Protein AF-A0A7V4CYC2-F1 (afdb_monomer_lite)

Structure (mmCIF, N/CA/C/O backbone):
data_AF-A0A7V4CYC2-F1
#
_entry.id   AF-A0A7V4CYC2-F1
#
loop_
_atom_site.group_PDB
_atom_site.id
_atom_site.type_symbol
_atom_site.label_atom_id
_atom_site.label_alt_id
_atom_site.label_comp_id
_atom_site.label_asym_id
_atom_site.label_entity_id
_atom_site.label_seq_id
_atom_site.pdbx_PDB_ins_code
_atom_site.Cartn_x
_atom_site.Cartn_y
_atom_site.Cartn_z
_atom_site.occupancy
_atom_site.B_iso_or_equiv
_atom_site.auth_seq_id
_atom_site.auth_comp_id
_atom_site.auth_asym_id
_atom_site.auth_atom_id
_atom_site.pdbx_PDB_model_num
ATOM 1 N N . MET A 1 1 ? -13.859 -15.314 5.813 1.00 36.06 1 MET A N 1
ATOM 2 C CA . MET A 1 1 ? -14.547 -14.536 4.755 1.00 36.06 1 MET A CA 1
ATOM 3 C C . MET A 1 1 ? -14.557 -13.089 5.227 1.00 36.06 1 MET A C 1
ATOM 5 O O . MET A 1 1 ? -15.103 -12.856 6.285 1.00 36.06 1 MET A O 1
ATOM 9 N N . PHE A 1 2 ? -13.881 -12.158 4.543 1.00 44.69 2 PHE A N 1
ATOM 10 C CA . PHE A 1 2 ? -13.672 -10.787 5.046 1.00 44.69 2 PHE A CA 1
ATOM 11 C C . PHE A 1 2 ? -15.005 -10.028 5.208 1.00 44.69 2 PHE A C 1
ATOM 13 O O . PHE A 1 2 ? -15.703 -9.800 4.215 1.00 44.69 2 PHE A O 1
ATOM 20 N N . ARG A 1 3 ? -15.345 -9.680 6.453 1.00 54.28 3 ARG A N 1
ATOM 21 C CA . ARG A 1 3 ? -16.478 -8.838 6.869 1.00 54.28 3 ARG A CA 1
ATOM 22 C C . ARG A 1 3 ? -15.960 -7.458 7.315 1.00 54.28 3 ARG A C 1
ATOM 24 O O . ARG A 1 3 ? -14.773 -7.352 7.624 1.00 54.28 3 ARG A O 1
ATOM 31 N N . PRO A 1 4 ? -16.768 -6.383 7.250 1.00 55.19 4 PRO A N 1
ATOM 32 C CA . PRO A 1 4 ? -16.294 -5.006 7.412 1.00 55.19 4 PRO A CA 1
ATOM 33 C C . PRO A 1 4 ? -15.774 -4.706 8.832 1.00 55.19 4 PRO A C 1
ATOM 35 O O . PRO A 1 4 ? -16.464 -4.125 9.661 1.00 55.19 4 PRO A O 1
ATOM 38 N N . SER A 1 5 ? -14.497 -5.002 9.075 1.00 69.31 5 SER A N 1
ATOM 39 C CA . SER A 1 5 ? -13.759 -4.619 10.286 1.00 69.31 5 SER A CA 1
ATOM 40 C C . SER A 1 5 ? -13.540 -3.109 10.410 1.00 69.31 5 SER A C 1
ATOM 42 O O . SER A 1 5 ? -13.405 -2.590 11.513 1.00 69.31 5 SER A O 1
ATOM 44 N N . LEU A 1 6 ? -13.550 -2.380 9.288 1.00 76.06 6 LEU A N 1
ATOM 45 C CA . LEU A 1 6 ? -13.338 -0.930 9.268 1.00 76.06 6 LEU A CA 1
ATOM 46 C C . LEU A 1 6 ? -14.409 -0.166 10.054 1.00 76.06 6 LEU A C 1
ATOM 48 O O . LEU A 1 6 ? -14.077 0.804 10.723 1.00 76.06 6 LEU A O 1
ATOM 52 N N . ALA A 1 7 ? -15.672 -0.599 9.999 1.00 78.69 7 ALA A N 1
ATOM 53 C CA . ALA A 1 7 ? -16.736 0.030 10.781 1.00 78.69 7 ALA A CA 1
ATOM 54 C C . ALA A 1 7 ? -16.473 -0.109 12.288 1.00 78.69 7 ALA A C 1
ATOM 56 O O . ALA A 1 7 ? -16.676 0.849 13.024 1.00 78.69 7 ALA A O 1
ATOM 57 N N . GLY A 1 8 ? -15.953 -1.263 12.723 1.00 80.75 8 GLY A N 1
ATOM 58 C CA . GLY A 1 8 ? -15.543 -1.482 14.109 1.00 80.75 8 GLY A CA 1
ATOM 59 C C . GLY A 1 8 ? -14.365 -0.608 14.526 1.00 80.75 8 GLY A C 1
ATOM 60 O O . GLY A 1 8 ? -14.435 0.014 15.580 1.00 80.75 8 GLY A O 1
ATOM 61 N N . ILE A 1 9 ? -13.338 -0.482 13.677 1.00 81.00 9 ILE A N 1
ATOM 62 C CA . ILE A 1 9 ? -12.206 0.429 13.927 1.00 81.00 9 ILE A CA 1
ATOM 63 C C . ILE A 1 9 ? -12.709 1.865 14.065 1.00 81.00 9 ILE A C 1
ATOM 65 O O . ILE A 1 9 ? -12.423 2.528 15.052 1.00 81.00 9 ILE A O 1
ATOM 69 N N . LEU A 1 10 ? -13.499 2.348 13.104 1.00 76.81 10 LEU A N 1
ATOM 70 C CA . LEU A 1 10 ? -14.009 3.718 13.132 1.00 76.81 10 LEU A CA 1
ATOM 71 C C . LEU A 1 10 ? -14.917 3.969 14.339 1.00 76.81 10 LEU A C 1
ATOM 73 O O . LEU A 1 10 ? -14.816 5.025 14.952 1.00 76.81 10 LEU A O 1
ATOM 77 N N . ALA A 1 11 ? -15.773 3.012 14.701 1.00 80.00 11 ALA A N 1
ATOM 78 C CA . ALA A 1 11 ? -16.618 3.119 15.886 1.00 80.00 11 ALA A CA 1
ATOM 79 C C . ALA A 1 11 ? -15.782 3.191 17.176 1.00 80.00 11 ALA A C 1
ATOM 81 O O . ALA A 1 11 ? -16.076 4.006 18.046 1.00 80.00 11 ALA A O 1
ATOM 82 N N . HIS A 1 12 ? -14.708 2.404 17.266 1.00 84.88 12 HIS A N 1
ATOM 83 C CA . HIS A 1 12 ? -13.755 2.444 18.376 1.00 84.88 12 HIS A CA 1
ATOM 84 C C . HIS A 1 12 ? -13.012 3.786 18.461 1.00 84.88 12 HIS A C 1
ATOM 86 O O . HIS A 1 12 ? -12.972 4.410 19.521 1.00 84.88 12 HIS A O 1
ATOM 92 N N . GLU A 1 13 ? -12.508 4.305 17.340 1.00 78.31 13 GLU A N 1
ATOM 93 C CA . GLU A 1 13 ? -11.851 5.619 17.312 1.00 78.31 13 GLU A CA 1
ATOM 94 C C . GLU A 1 13 ? -12.819 6.764 17.655 1.00 78.31 13 GLU A C 1
ATOM 96 O O . GLU A 1 13 ? -12.468 7.686 18.395 1.00 78.31 13 GLU A O 1
ATOM 101 N N . VAL A 1 14 ? -14.068 6.699 17.178 1.00 72.38 14 VAL A N 1
ATOM 102 C CA . VAL A 1 14 ? -15.120 7.655 17.557 1.00 72.38 14 VAL A CA 1
ATOM 103 C C . VAL A 1 14 ? -15.404 7.576 19.055 1.00 72.38 14 VAL A C 1
ATOM 105 O O . VAL A 1 14 ? -15.526 8.626 19.684 1.00 72.38 14 VAL A O 1
ATOM 108 N N . ALA A 1 15 ? -15.430 6.380 19.647 1.00 77.00 15 ALA A N 1
ATOM 109 C CA . ALA A 1 15 ? -15.603 6.217 21.086 1.00 77.00 15 ALA A CA 1
ATOM 110 C C . ALA A 1 15 ? -14.469 6.884 21.887 1.00 77.00 15 ALA A C 1
ATOM 112 O O . ALA A 1 15 ? -14.725 7.585 22.866 1.00 77.00 15 ALA A O 1
ATOM 113 N N . HIS A 1 16 ? -13.213 6.788 21.439 1.00 76.94 16 HIS A N 1
ATOM 114 C CA . HIS A 1 16 ? -12.120 7.543 22.067 1.00 76.94 16 HIS A CA 1
ATOM 115 C C . HIS A 1 16 ? -12.345 9.063 22.046 1.00 76.94 16 HIS A C 1
ATOM 117 O O . HIS A 1 16 ? -11.979 9.755 23.007 1.00 76.94 16 HIS A O 1
ATOM 123 N N . ILE A 1 17 ? -12.957 9.588 20.980 1.00 69.56 17 ILE A N 1
ATOM 124 C CA . ILE A 1 17 ? -13.278 11.013 20.838 1.00 69.56 17 ILE A CA 1
ATOM 125 C C . ILE A 1 17 ? -14.453 11.397 21.745 1.00 69.56 17 ILE A C 1
ATOM 127 O O . ILE A 1 17 ? -14.334 12.353 22.518 1.00 69.56 17 ILE A O 1
ATOM 131 N N . THR A 1 18 ? -15.567 10.662 21.692 1.00 71.81 18 THR A N 1
ATOM 132 C CA . THR A 1 18 ? -16.782 10.970 22.467 1.00 71.81 18 THR A CA 1
ATOM 133 C C . THR A 1 18 ? -16.535 10.864 23.972 1.00 71.81 18 THR A C 1
ATOM 135 O O . THR A 1 18 ? -16.965 11.742 24.721 1.00 71.81 18 THR A O 1
ATOM 138 N N . HIS A 1 19 ? -15.734 9.886 24.409 1.00 75.56 19 HIS A N 1
ATOM 139 C CA . HIS A 1 19 ? -15.316 9.710 25.806 1.00 75.56 19 HIS A CA 1
ATOM 140 C C . HIS A 1 19 ? -14.093 10.557 26.203 1.00 75.56 19 HIS A C 1
ATOM 142 O O . HIS A 1 19 ? -13.625 10.510 27.347 1.00 75.56 19 HIS A O 1
ATOM 148 N N . ARG A 1 20 ? -13.574 11.380 25.277 1.00 72.94 20 ARG A N 1
ATOM 149 C CA . ARG A 1 20 ? -12.461 12.321 25.494 1.00 72.94 20 ARG A CA 1
ATOM 150 C C . ARG A 1 20 ? -11.219 11.648 26.093 1.00 72.94 20 ARG A C 1
ATOM 152 O O . ARG A 1 20 ? -10.506 12.256 26.901 1.00 72.94 20 ARG A O 1
ATOM 159 N N . HIS A 1 21 ? -10.934 10.408 25.692 1.00 72.12 21 HIS A N 1
ATOM 160 C CA . HIS A 1 21 ? -9.818 9.616 26.219 1.00 72.12 21 HIS A CA 1
ATOM 161 C C . HIS A 1 21 ? -8.472 10.328 26.043 1.00 72.12 21 HIS A C 1
ATOM 163 O O . HIS A 1 21 ? -7.630 10.278 26.936 1.00 72.12 21 HIS A O 1
ATOM 169 N N . GLN A 1 22 ? -8.301 11.105 24.970 1.00 62.59 22 GLN A N 1
ATOM 170 C CA . GLN A 1 22 ? -7.1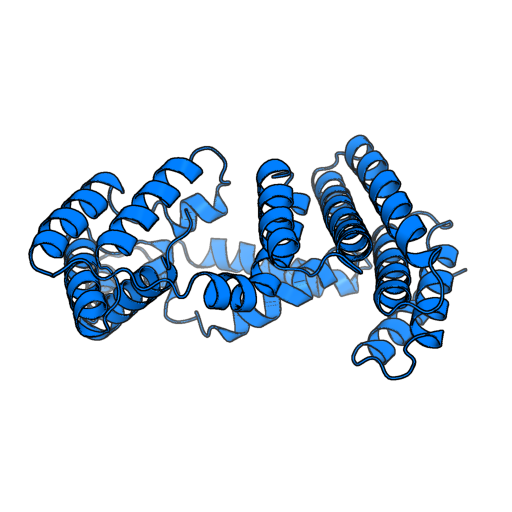10 11.937 24.754 1.00 62.59 22 GLN A CA 1
ATOM 171 C C . GLN A 1 22 ? -6.894 12.981 25.861 1.00 62.59 22 GLN A C 1
ATOM 173 O O . GLN A 1 22 ? -5.770 13.188 26.317 1.00 62.59 22 GLN A O 1
ATOM 178 N N . ILE A 1 23 ? -7.966 13.622 26.340 1.00 66.25 23 ILE A N 1
ATOM 179 C CA . ILE A 1 23 ? -7.888 14.631 27.406 1.00 66.25 23 ILE A CA 1
ATOM 180 C C . ILE A 1 23 ? -7.591 13.956 28.747 1.00 66.25 23 ILE A C 1
ATOM 182 O O . ILE A 1 23 ? -6.762 14.452 29.510 1.00 66.25 23 ILE A O 1
ATOM 186 N N . ARG A 1 24 ? -8.235 12.816 29.025 1.00 70.12 24 ARG A N 1
ATOM 187 C CA . ARG A 1 24 ? -7.996 12.019 30.241 1.00 70.12 24 ARG A CA 1
ATOM 188 C C . ARG A 1 24 ? -6.549 11.525 30.294 1.00 70.12 24 ARG A C 1
ATOM 190 O O . ARG A 1 24 ? -5.861 11.782 31.277 1.00 70.12 24 ARG A O 1
ATOM 197 N N . LYS A 1 25 ? -6.049 10.961 29.192 1.00 66.19 25 LYS A N 1
ATOM 198 C CA . LYS A 1 25 ? -4.659 10.516 29.051 1.00 66.19 25 LYS A CA 1
ATOM 199 C C . LYS A 1 25 ? -3.662 11.672 29.184 1.00 66.19 25 LYS A C 1
ATOM 201 O O . LYS A 1 25 ? -2.650 11.536 29.860 1.00 66.19 25 LYS A O 1
ATOM 206 N N . ARG A 1 26 ? -3.947 12.844 28.599 1.00 60.25 26 ARG A N 1
ATOM 207 C CA . ARG A 1 26 ? -3.099 14.039 28.763 1.00 60.25 26 ARG A CA 1
ATOM 208 C C . ARG A 1 26 ? -3.009 14.487 30.224 1.00 60.25 26 ARG A C 1
ATOM 210 O O . ARG A 1 26 ? -1.931 14.877 30.654 1.00 60.25 26 ARG A O 1
ATOM 217 N N . ARG A 1 27 ? -4.109 14.427 30.983 1.00 61.50 27 ARG A N 1
ATOM 218 C CA . ARG A 1 27 ? -4.114 14.747 32.422 1.00 61.50 27 ARG A CA 1
ATOM 219 C C . ARG A 1 27 ? -3.302 13.736 33.234 1.00 61.50 27 ARG A C 1
ATOM 221 O O . ARG A 1 27 ? -2.556 14.147 34.114 1.00 61.50 27 ARG A O 1
ATOM 228 N N . GLU A 1 28 ? -3.390 12.446 32.902 1.00 59.56 28 GLU A N 1
ATOM 229 C CA . GLU A 1 28 ? -2.532 11.404 33.491 1.00 59.56 28 GLU A CA 1
ATOM 230 C C . GLU A 1 28 ? -1.042 11.684 33.221 1.00 59.56 28 GLU A C 1
ATOM 232 O O . GLU A 1 28 ? -0.228 11.608 34.138 1.00 59.56 28 GLU A O 1
ATOM 237 N N . PHE A 1 29 ? -0.694 12.103 31.999 1.00 52.50 29 PHE A N 1
ATOM 238 C CA . PHE A 1 29 ? 0.678 12.468 31.629 1.00 52.50 29 PHE A CA 1
ATOM 239 C C . PHE A 1 29 ? 1.177 13.772 32.249 1.00 52.50 29 PHE A C 1
ATOM 241 O O . PHE A 1 29 ? 2.349 13.866 32.579 1.00 52.50 29 PHE A O 1
ATOM 248 N N . GLN A 1 30 ? 0.329 14.786 32.425 1.00 49.19 30 GLN A N 1
ATOM 249 C CA . GLN A 1 30 ? 0.736 16.034 33.085 1.00 49.19 30 GLN A CA 1
ATOM 250 C C . GLN A 1 30 ? 1.116 15.819 34.557 1.00 49.19 30 GLN A C 1
ATOM 252 O O . GLN A 1 30 ? 1.909 16.587 35.094 1.00 49.19 30 GLN A O 1
ATOM 257 N N . ASN A 1 31 ? 0.614 14.747 35.176 1.00 50.94 31 ASN A N 1
ATOM 258 C CA . ASN A 1 31 ? 0.976 14.341 36.531 1.00 50.94 31 ASN A CA 1
ATOM 259 C C . ASN A 1 31 ? 2.230 13.440 36.595 1.00 50.94 31 ASN A C 1
ATOM 261 O O . ASN A 1 31 ? 2.720 13.181 37.691 1.00 50.94 31 ASN A O 1
ATOM 265 N N . GLN A 1 32 ? 2.774 12.974 35.462 1.00 46.44 32 GLN A N 1
ATOM 266 C CA . GLN A 1 32 ? 3.976 12.131 35.397 1.00 46.44 32 GLN A CA 1
ATOM 267 C C . GLN A 1 32 ? 5.094 12.834 34.603 1.00 46.44 32 GLN A C 1
ATOM 269 O O . GLN A 1 32 ? 4.954 13.130 33.421 1.00 46.44 32 GLN A O 1
ATOM 274 N N . GLN A 1 33 ? 6.240 13.097 35.241 1.00 39.97 33 GLN A N 1
ATOM 275 C CA . GLN A 1 33 ? 7.435 13.706 34.627 1.00 39.97 33 GLN A CA 1
ATOM 276 C C . GLN A 1 33 ? 8.114 12.769 33.604 1.00 39.97 33 GLN A C 1
ATOM 278 O O . GLN A 1 33 ? 9.212 12.270 33.829 1.00 39.97 33 GLN A O 1
ATOM 283 N N . THR A 1 34 ? 7.487 12.497 32.460 1.00 42.94 34 THR A N 1
ATOM 284 C CA . THR A 1 34 ? 8.075 11.643 31.410 1.00 42.94 34 THR A CA 1
ATOM 285 C C . THR A 1 34 ? 8.000 12.324 30.049 1.00 42.94 34 THR A C 1
ATOM 287 O O . THR A 1 34 ? 7.311 11.895 29.128 1.00 42.94 34 THR A O 1
ATOM 290 N N . ALA A 1 35 ? 8.746 13.418 29.917 1.00 37.31 35 ALA A N 1
ATOM 291 C CA . ALA A 1 35 ? 8.963 14.123 28.660 1.00 37.31 35 ALA A CA 1
ATOM 292 C C . ALA A 1 35 ? 10.266 13.644 27.988 1.00 37.31 35 ALA A C 1
ATOM 294 O O . ALA A 1 35 ? 11.229 14.401 27.965 1.00 37.31 35 ALA A O 1
ATOM 295 N N . ILE A 1 36 ? 10.351 12.394 27.495 1.00 37.19 36 ILE A N 1
ATOM 296 C CA . ILE A 1 36 ? 11.615 11.905 26.879 1.00 37.19 36 ILE A CA 1
ATOM 297 C C . ILE A 1 36 ? 11.522 11.243 25.483 1.00 37.19 36 ILE A C 1
ATOM 299 O O . ILE A 1 36 ? 12.516 11.267 24.771 1.00 37.19 36 ILE A O 1
ATOM 303 N N . ASN A 1 37 ? 10.384 10.786 24.946 1.00 35.38 37 ASN A N 1
ATOM 304 C CA . ASN A 1 37 ? 10.432 9.984 23.693 1.00 35.38 37 ASN A CA 1
ATOM 305 C C . ASN A 1 37 ? 10.002 10.684 22.384 1.00 35.38 37 ASN A C 1
ATOM 307 O O . ASN A 1 37 ? 9.927 10.045 21.337 1.00 35.38 37 ASN A O 1
ATOM 311 N N . ILE A 1 38 ? 9.755 11.999 22.394 1.00 32.12 38 ILE A N 1
ATOM 312 C CA . ILE A 1 38 ? 9.285 12.734 21.199 1.00 32.12 38 ILE A CA 1
ATOM 313 C C . ILE A 1 38 ? 10.427 12.983 20.191 1.00 32.12 38 ILE A C 1
ATOM 315 O O . ILE A 1 38 ? 10.221 12.873 18.983 1.00 32.12 38 ILE A O 1
ATOM 319 N N . ALA A 1 39 ? 11.651 13.239 20.664 1.00 26.47 39 ALA A N 1
ATOM 320 C CA . ALA A 1 39 ? 12.785 13.596 19.805 1.00 26.47 39 ALA A CA 1
ATOM 321 C C . ALA A 1 39 ? 13.293 12.431 18.926 1.00 26.47 39 ALA A C 1
ATOM 323 O O . ALA A 1 39 ? 13.658 12.647 17.772 1.00 26.47 39 ALA A O 1
ATOM 324 N N . ALA A 1 40 ? 13.260 11.188 19.422 1.00 28.73 40 ALA A N 1
ATOM 325 C CA . ALA A 1 40 ? 13.750 10.013 18.689 1.00 28.73 40 ALA A CA 1
ATOM 326 C C . ALA A 1 40 ? 12.850 9.626 17.494 1.00 28.73 40 ALA A C 1
ATOM 328 O O . ALA A 1 40 ? 13.332 9.198 16.443 1.00 28.73 40 ALA A O 1
ATOM 329 N N . PHE A 1 41 ? 11.537 9.834 17.615 1.00 32.22 41 PHE A N 1
ATOM 330 C CA . PHE A 1 41 ? 10.587 9.567 16.533 1.00 32.22 41 PHE A CA 1
ATOM 331 C C . PHE A 1 41 ? 10.517 10.714 15.521 1.00 32.22 41 PHE A C 1
ATOM 333 O O . PHE A 1 41 ? 10.456 10.448 14.323 1.00 32.22 41 PHE A O 1
ATOM 340 N N . VAL A 1 42 ? 10.632 11.975 15.966 1.00 29.27 42 VAL A N 1
ATOM 341 C CA . VAL A 1 42 ? 10.863 13.109 15.054 1.00 29.27 42 VAL A CA 1
ATOM 342 C C . VAL A 1 42 ? 12.151 12.889 14.266 1.00 29.27 42 VAL A C 1
ATOM 344 O O . VAL A 1 42 ? 12.148 13.135 13.072 1.00 29.27 42 VAL A O 1
ATOM 347 N N . GLY A 1 43 ? 13.199 12.313 14.863 1.00 26.31 43 GLY A N 1
ATOM 348 C CA . GLY A 1 43 ? 14.391 11.872 14.131 1.00 26.31 43 GLY A CA 1
ATOM 349 C C . GLY A 1 43 ? 14.111 10.791 13.075 1.00 26.31 43 GLY A C 1
ATOM 350 O O . GLY A 1 43 ? 14.691 10.830 11.996 1.00 26.31 43 GLY A O 1
ATOM 351 N N . THR A 1 44 ? 13.178 9.867 13.331 1.00 28.62 44 THR A N 1
ATOM 352 C CA . THR A 1 44 ? 12.830 8.760 12.413 1.00 28.62 44 THR A CA 1
ATOM 353 C C . THR A 1 44 ? 11.898 9.208 11.274 1.00 28.62 44 THR A C 1
ATOM 355 O O . THR A 1 44 ? 12.072 8.802 10.126 1.00 28.62 44 THR A O 1
ATOM 358 N N . LEU A 1 45 ? 10.944 10.104 11.549 1.00 27.17 45 LEU A N 1
ATOM 359 C CA . LEU A 1 45 ? 10.128 10.767 10.527 1.00 27.17 45 LEU A CA 1
ATOM 360 C C . LEU A 1 45 ? 10.915 11.830 9.763 1.00 27.17 45 LEU A C 1
ATOM 362 O O . LEU A 1 45 ? 10.701 11.981 8.568 1.00 27.17 45 LEU A O 1
ATOM 366 N N . ALA A 1 46 ? 11.858 12.516 10.408 1.00 26.84 46 ALA A N 1
ATOM 367 C CA . ALA A 1 46 ? 12.840 13.346 9.731 1.00 26.84 46 ALA A CA 1
ATOM 368 C C . ALA A 1 46 ? 13.806 12.499 8.904 1.00 26.84 46 ALA A C 1
ATOM 370 O O . ALA A 1 46 ? 14.305 13.021 7.935 1.00 26.84 46 ALA A O 1
ATOM 371 N N . LEU A 1 47 ? 14.018 11.209 9.189 1.00 27.33 47 LEU A N 1
ATOM 372 C CA . LEU A 1 47 ? 14.699 10.259 8.294 1.00 27.33 47 LEU A CA 1
ATOM 373 C C . LEU A 1 47 ? 13.818 9.853 7.100 1.00 27.33 47 LEU A C 1
ATOM 375 O O . LEU A 1 47 ? 14.324 9.731 5.991 1.00 27.33 47 LEU A O 1
ATOM 379 N N . ALA A 1 48 ? 12.501 9.706 7.282 1.00 29.94 48 ALA A N 1
ATOM 380 C CA . ALA A 1 48 ? 11.553 9.463 6.187 1.00 29.94 48 ALA A CA 1
ATOM 381 C C . ALA A 1 48 ? 11.331 10.710 5.304 1.00 29.94 48 ALA A C 1
ATOM 383 O O . ALA A 1 48 ? 11.222 10.600 4.086 1.00 29.94 48 ALA A O 1
ATOM 384 N N . ALA A 1 49 ? 11.326 11.902 5.903 1.00 27.30 49 ALA A N 1
ATOM 385 C CA . ALA A 1 49 ? 11.311 13.192 5.224 1.00 27.30 49 ALA A CA 1
ATOM 386 C C . ALA A 1 49 ? 12.704 13.582 4.702 1.00 27.30 49 ALA A C 1
ATOM 388 O O . ALA A 1 49 ? 12.797 14.196 3.650 1.00 27.30 49 ALA A O 1
ATOM 389 N N . ALA A 1 50 ? 13.796 13.161 5.341 1.00 28.25 50 ALA A N 1
ATOM 390 C CA . ALA A 1 50 ? 15.147 13.286 4.800 1.00 28.25 50 ALA A CA 1
ATOM 391 C C . ALA A 1 50 ? 15.400 12.260 3.701 1.00 28.25 50 ALA A C 1
ATOM 393 O O . ALA A 1 50 ? 16.194 12.542 2.832 1.00 28.25 50 ALA A O 1
ATOM 394 N N . ALA A 1 51 ? 14.686 11.137 3.617 1.00 30.45 51 ALA A N 1
ATOM 395 C CA . ALA A 1 51 ? 14.670 10.328 2.396 1.00 30.45 51 ALA A CA 1
ATOM 396 C C . ALA A 1 51 ? 13.987 11.075 1.229 1.00 30.45 51 ALA A C 1
ATOM 398 O O . ALA A 1 51 ? 14.292 10.815 0.065 1.00 30.45 51 ALA A O 1
ATOM 399 N N . VAL A 1 52 ? 13.101 12.034 1.534 1.00 32.34 52 VAL A N 1
ATOM 400 C CA . VAL A 1 52 ? 12.516 12.979 0.568 1.00 32.34 52 VAL A CA 1
ATOM 401 C C . VAL A 1 52 ? 13.461 14.165 0.299 1.00 32.34 52 VAL A C 1
ATOM 403 O O . VAL A 1 52 ? 13.569 14.588 -0.848 1.00 32.34 52 VAL A O 1
ATOM 406 N N . ASP A 1 53 ? 14.208 14.658 1.289 1.00 30.64 53 ASP A N 1
ATOM 407 C CA . ASP A 1 53 ? 15.142 15.793 1.154 1.00 30.64 53 ASP A CA 1
ATOM 408 C C . ASP A 1 53 ? 16.527 15.397 0.600 1.00 30.64 53 ASP A C 1
ATOM 410 O O . ASP A 1 53 ? 17.135 16.118 -0.184 1.00 30.64 53 ASP A O 1
ATOM 414 N N . GLN A 1 54 ? 16.997 14.181 0.877 1.00 29.14 54 GLN A N 1
ATOM 415 C CA . GLN A 1 54 ? 18.187 13.550 0.289 1.00 29.14 54 GLN A CA 1
ATOM 416 C C . GLN A 1 54 ? 17.976 13.220 -1.200 1.00 29.14 54 GLN A C 1
ATOM 418 O O . GLN A 1 54 ? 18.930 12.874 -1.901 1.00 29.14 54 GLN A O 1
ATOM 423 N N . SER A 1 55 ? 16.761 13.444 -1.722 1.00 32.69 55 SER A N 1
ATOM 424 C CA . SER A 1 55 ? 16.515 13.586 -3.159 1.00 32.69 55 SER A CA 1
ATOM 425 C C . SER A 1 55 ? 17.344 14.724 -3.774 1.00 32.69 55 SER A C 1
ATOM 427 O O . SER A 1 55 ? 17.782 14.597 -4.911 1.00 32.69 55 SER A O 1
ATOM 429 N N . SER A 1 56 ? 17.724 15.753 -3.008 1.00 31.55 56 SER A N 1
ATOM 430 C CA . SER A 1 56 ? 18.666 16.793 -3.455 1.00 31.55 56 SER A CA 1
ATOM 431 C C . SER A 1 56 ? 20.102 16.288 -3.694 1.00 31.55 56 SER A C 1
ATOM 433 O O . SER A 1 56 ? 20.910 17.000 -4.289 1.00 31.55 56 SER A O 1
ATOM 435 N N . ARG A 1 57 ? 20.432 15.047 -3.290 1.00 32.16 57 ARG A N 1
ATOM 436 C CA . ARG A 1 57 ? 21.749 14.404 -3.484 1.00 32.16 57 ARG A CA 1
ATOM 437 C C . ARG A 1 57 ? 21.704 13.115 -4.313 1.00 32.16 57 ARG A C 1
ATOM 439 O O . ARG A 1 57 ? 22.586 12.272 -4.193 1.00 32.16 57 ARG A O 1
ATOM 446 N N . GLY A 1 58 ? 20.714 12.973 -5.197 1.00 28.48 58 GLY A N 1
ATOM 447 C CA . GLY A 1 58 ? 20.839 12.055 -6.331 1.00 28.48 58 GLY A CA 1
ATOM 448 C C . GLY A 1 58 ? 20.410 10.606 -6.104 1.00 28.48 58 GLY A C 1
ATOM 449 O O . GLY A 1 58 ? 20.783 9.764 -6.916 1.00 28.48 58 GLY A O 1
ATOM 450 N N . ASN A 1 59 ? 19.550 10.303 -5.124 1.00 31.55 59 ASN A N 1
ATOM 451 C CA . ASN A 1 59 ? 18.915 8.982 -4.986 1.00 31.55 59 ASN A CA 1
ATOM 452 C C . ASN A 1 59 ? 17.377 9.118 -5.030 1.00 31.55 59 ASN A C 1
ATOM 454 O O . ASN A 1 59 ? 16.746 9.516 -4.060 1.00 31.55 59 ASN A O 1
ATOM 458 N N . TYR A 1 60 ? 16.769 8.875 -6.201 1.00 37.75 60 TYR A N 1
ATOM 459 C CA . TYR A 1 60 ? 15.364 9.226 -6.507 1.00 37.75 60 TYR A CA 1
ATOM 460 C C . TYR A 1 60 ? 14.452 7.992 -6.677 1.00 37.75 60 TYR A C 1
ATOM 462 O O . TYR A 1 60 ? 13.264 8.159 -6.954 1.00 37.75 60 TYR A O 1
ATOM 470 N N . GLY A 1 61 ? 14.979 6.769 -6.527 1.00 34.69 61 GLY A N 1
ATOM 471 C CA . GLY A 1 61 ? 14.192 5.529 -6.617 1.00 34.69 61 GLY A CA 1
ATOM 472 C C . GLY A 1 61 ? 13.252 5.308 -5.425 1.00 34.69 61 GLY A C 1
ATOM 473 O O . GLY A 1 61 ? 12.178 4.734 -5.566 1.00 34.69 61 GLY A O 1
ATOM 474 N N . THR A 1 62 ? 13.608 5.847 -4.260 1.00 35.56 62 THR A N 1
ATOM 475 C CA . THR A 1 62 ? 12.833 5.793 -3.009 1.00 35.56 62 THR A CA 1
ATOM 476 C C . THR A 1 62 ? 11.642 6.758 -2.990 1.00 35.56 62 THR A C 1
ATOM 478 O O . THR A 1 62 ? 10.618 6.476 -2.370 1.00 35.56 62 THR A O 1
ATOM 481 N N . ALA A 1 63 ? 11.724 7.885 -3.703 1.00 34.28 63 ALA A N 1
ATOM 482 C CA . ALA A 1 63 ? 10.796 9.002 -3.531 1.00 34.28 63 ALA A CA 1
ATOM 483 C C . ALA A 1 63 ? 9.364 8.733 -4.028 1.00 34.28 63 ALA A C 1
ATOM 485 O O . ALA A 1 63 ? 8.422 9.319 -3.503 1.00 34.28 63 ALA A O 1
ATOM 486 N N . GLN A 1 64 ? 9.150 7.854 -5.013 1.00 36.03 64 GLN A N 1
ATOM 487 C CA . GLN A 1 64 ? 7.811 7.697 -5.600 1.00 36.03 64 GLN A CA 1
ATOM 488 C C . GLN A 1 64 ? 6.964 6.605 -4.939 1.00 36.03 64 GLN A C 1
ATOM 490 O O . GLN A 1 64 ? 5.753 6.801 -4.789 1.00 36.03 64 GLN A O 1
ATOM 495 N N . ALA A 1 65 ? 7.605 5.538 -4.444 1.00 35.31 65 ALA A N 1
ATOM 496 C CA . ALA A 1 65 ? 6.989 4.602 -3.500 1.00 35.31 65 ALA A CA 1
ATOM 497 C C . ALA A 1 65 ? 6.529 5.345 -2.228 1.00 35.31 65 ALA A C 1
ATOM 499 O O . ALA A 1 65 ? 5.435 5.101 -1.725 1.00 35.31 65 ALA A O 1
ATOM 500 N N . ILE A 1 66 ? 7.301 6.354 -1.798 1.00 34.69 66 ILE A N 1
ATOM 501 C CA . ILE A 1 66 ? 6.947 7.260 -0.697 1.00 34.69 66 ILE A CA 1
ATOM 502 C C . ILE A 1 66 ? 5.880 8.291 -1.111 1.00 34.69 66 ILE A C 1
ATOM 504 O O . ILE A 1 66 ? 4.972 8.556 -0.333 1.00 34.69 66 ILE A O 1
ATOM 508 N N . SER A 1 67 ? 5.899 8.844 -2.330 1.00 37.53 67 SER A N 1
ATOM 509 C CA . SER A 1 67 ? 4.974 9.927 -2.730 1.00 37.53 67 SER A CA 1
ATOM 510 C C . SER A 1 67 ? 3.493 9.529 -2.784 1.00 37.53 67 SER A C 1
ATOM 512 O O . SER A 1 67 ? 2.624 10.366 -2.546 1.00 37.53 67 SER A O 1
ATOM 514 N N . SER A 1 68 ? 3.193 8.256 -3.063 1.00 36.53 68 SER A N 1
ATOM 515 C CA . SER A 1 68 ? 1.811 7.765 -3.179 1.00 36.53 68 SER A CA 1
ATOM 516 C C . SER A 1 68 ? 1.159 7.436 -1.830 1.00 36.53 68 SER A C 1
ATOM 518 O O . SER A 1 68 ? -0.066 7.368 -1.750 1.00 36.53 68 SER A O 1
ATOM 520 N N . VAL A 1 69 ? 1.960 7.288 -0.765 1.00 36.81 69 VAL A N 1
ATOM 521 C CA . VAL A 1 69 ? 1.501 6.924 0.592 1.00 36.81 69 VAL A CA 1
ATOM 522 C C . VAL A 1 69 ? 1.840 7.992 1.644 1.00 36.81 69 VAL A C 1
ATOM 524 O O . VAL A 1 69 ? 1.088 8.175 2.598 1.00 36.81 69 VAL A O 1
ATOM 527 N N . GLY A 1 70 ? 2.898 8.779 1.443 1.00 33.59 70 GLY A N 1
ATOM 528 C CA . GLY A 1 70 ? 3.314 9.853 2.349 1.00 33.59 70 GLY A CA 1
ATOM 529 C C . GLY A 1 70 ? 2.374 11.061 2.351 1.00 33.59 70 GLY A C 1
ATOM 530 O O . GLY A 1 70 ? 2.119 11.634 3.406 1.00 33.59 70 GLY A O 1
ATOM 531 N N . GLN A 1 71 ? 1.796 11.413 1.199 1.00 33.25 71 GLN A N 1
ATOM 532 C CA . GLN A 1 71 ? 0.840 12.525 1.100 1.00 33.25 71 GLN A CA 1
ATOM 533 C C . GLN A 1 71 ? -0.499 12.230 1.816 1.00 33.25 71 GLN A C 1
ATOM 535 O O . GLN A 1 71 ? -0.946 13.071 2.595 1.00 33.25 71 GLN A O 1
ATOM 540 N N . PRO A 1 72 ? -1.124 11.041 1.660 1.00 34.91 72 PRO A N 1
ATOM 541 C CA . PRO A 1 72 ? -2.319 10.688 2.429 1.00 34.91 72 PRO A CA 1
ATOM 542 C C . PRO A 1 72 ? -2.093 10.624 3.945 1.00 34.91 72 PRO A C 1
ATOM 544 O O . PRO A 1 72 ? -2.963 11.043 4.701 1.00 34.91 72 PRO A O 1
ATOM 547 N N . LEU A 1 73 ? -0.936 10.124 4.400 1.00 33.00 73 LEU A N 1
ATOM 548 C CA . LEU A 1 73 ? -0.631 10.013 5.833 1.00 33.00 73 LEU A CA 1
ATOM 549 C C . LEU A 1 73 ? -0.411 11.381 6.498 1.00 33.00 73 LEU A C 1
ATOM 551 O O . LEU A 1 73 ? -0.851 11.576 7.630 1.00 33.00 73 LEU A O 1
ATOM 555 N N . LEU A 1 74 ? 0.198 12.347 5.796 1.00 32.81 74 LEU A N 1
ATOM 556 C CA . LEU A 1 74 ? 0.286 13.734 6.273 1.00 32.81 74 LEU A CA 1
ATOM 557 C C . LEU A 1 74 ? -1.083 14.439 6.270 1.00 32.81 74 LEU A C 1
ATOM 559 O O . LEU A 1 74 ? -1.376 15.217 7.178 1.00 32.81 74 LEU A O 1
ATOM 563 N N . ALA A 1 75 ? -1.937 14.148 5.283 1.00 32.41 75 ALA A N 1
ATOM 564 C CA . ALA A 1 75 ? -3.274 14.736 5.162 1.00 32.41 75 ALA A CA 1
ATOM 565 C C . ALA A 1 75 ? -4.255 14.293 6.269 1.00 32.41 75 ALA A C 1
ATOM 567 O O . ALA A 1 75 ? -5.278 14.944 6.468 1.00 32.41 75 ALA A O 1
ATOM 568 N N . LEU A 1 76 ? -3.942 13.230 7.021 1.00 34.72 76 LEU A N 1
ATOM 569 C CA . LEU A 1 76 ? -4.755 12.739 8.143 1.00 34.72 76 LEU A CA 1
ATOM 570 C C . LEU A 1 76 ? -4.623 13.566 9.439 1.00 34.72 76 LEU A C 1
ATOM 572 O O . LEU A 1 76 ? -5.232 13.211 10.444 1.00 34.72 76 LEU A O 1
ATOM 576 N N . GLY A 1 77 ? -3.860 14.667 9.452 1.00 28.23 77 GLY A N 1
ATOM 577 C CA . GLY A 1 77 ? -3.908 15.641 10.555 1.00 28.23 77 GLY A CA 1
ATOM 578 C C . GLY A 1 77 ? -3.453 15.104 11.923 1.00 28.23 77 GLY A C 1
ATOM 579 O O . GLY A 1 77 ? -3.912 15.575 12.960 1.00 28.23 77 GLY A O 1
ATOM 580 N N . LEU A 1 78 ? -2.539 14.130 11.952 1.00 38.31 78 LEU A N 1
ATOM 581 C CA . LEU A 1 78 ? -2.180 13.341 13.144 1.00 38.31 78 LEU A CA 1
ATOM 582 C C . LEU A 1 78 ? -1.307 14.055 14.204 1.00 38.31 78 LEU A C 1
ATOM 584 O O . LEU A 1 78 ? -0.761 13.398 15.088 1.00 38.31 78 LEU A O 1
ATOM 588 N N . ASN A 1 79 ? -1.182 15.387 14.180 1.00 34.62 79 ASN A N 1
ATOM 589 C CA . ASN A 1 79 ? -0.321 16.116 15.129 1.00 34.62 79 ASN A CA 1
ATOM 590 C C . ASN A 1 79 ? -0.806 16.038 16.596 1.00 34.62 79 ASN A C 1
ATOM 592 O O . ASN A 1 79 ? 0.010 16.105 17.510 1.00 34.62 79 ASN A O 1
ATOM 596 N N . LEU A 1 80 ? -2.113 15.863 16.842 1.00 33.53 80 LEU A N 1
ATOM 597 C CA . LEU A 1 80 ? -2.704 15.795 18.195 1.00 33.53 80 LEU A CA 1
ATOM 598 C C . LEU A 1 80 ? -3.035 14.365 18.670 1.00 33.53 80 LEU A C 1
ATOM 600 O O . LEU A 1 80 ? -3.212 14.139 19.865 1.00 33.53 80 LEU A O 1
ATOM 604 N N . THR A 1 81 ? -3.053 13.388 17.762 1.00 44.03 81 THR A N 1
ATOM 605 C CA . THR A 1 81 ? -3.339 11.962 18.033 1.00 44.03 81 THR A CA 1
ATOM 606 C C . THR A 1 81 ? -2.095 11.206 18.539 1.00 44.03 81 THR A C 1
ATOM 608 O O . THR A 1 81 ? -2.178 10.106 19.082 1.00 44.03 81 THR A O 1
ATOM 611 N N . TYR A 1 82 ? -0.921 11.828 18.425 1.00 41.91 82 TYR A N 1
ATOM 612 C CA . TYR A 1 82 ? 0.389 11.199 18.570 1.00 41.91 82 TYR A CA 1
ATOM 613 C C . TYR A 1 82 ? 0.705 10.661 19.981 1.00 41.91 82 TYR A C 1
ATOM 615 O O . TYR A 1 82 ? 1.166 9.529 20.113 1.00 41.91 82 TYR A O 1
ATOM 623 N N . SER A 1 83 ? 0.412 11.407 21.055 1.00 41.91 83 SER A N 1
ATOM 624 C CA . SER A 1 83 ? 0.704 10.949 22.429 1.00 41.91 83 SER A CA 1
ATOM 625 C C . SER A 1 83 ? -0.111 9.718 22.842 1.00 41.91 83 SER A C 1
ATOM 627 O O . SER A 1 83 ? 0.384 8.890 23.603 1.00 41.91 83 SER A O 1
ATOM 629 N N . ALA A 1 84 ? -1.339 9.576 22.338 1.00 45.06 84 ALA A N 1
ATOM 630 C CA . ALA A 1 84 ? -2.166 8.399 22.591 1.00 45.06 84 ALA A CA 1
ATOM 631 C C . ALA A 1 84 ? -1.701 7.189 21.764 1.00 45.06 84 ALA A C 1
ATOM 633 O O . ALA A 1 84 ? -1.619 6.088 22.297 1.00 45.06 84 ALA A O 1
ATOM 634 N N . MET A 1 85 ? -1.305 7.409 20.506 1.00 46.22 85 MET A N 1
ATOM 635 C CA . MET A 1 85 ? -0.797 6.357 19.615 1.00 46.22 85 MET A CA 1
ATOM 636 C C . MET A 1 85 ? 0.528 5.753 20.103 1.00 46.22 85 MET A C 1
ATOM 638 O O . MET A 1 85 ? 0.705 4.542 20.061 1.00 46.22 85 MET A O 1
ATOM 642 N N . VAL A 1 86 ? 1.448 6.583 20.607 1.00 44.31 86 VAL A N 1
ATOM 643 C CA . VAL A 1 86 ? 2.775 6.136 21.080 1.00 44.31 86 VAL A CA 1
ATOM 644 C C . VAL A 1 86 ? 2.700 5.416 22.431 1.00 44.31 86 VAL A C 1
ATOM 646 O O . VAL A 1 86 ? 3.541 4.570 22.725 1.00 44.31 86 VAL A O 1
ATOM 649 N N . SER A 1 87 ? 1.711 5.750 23.265 1.00 51.47 87 SER A N 1
ATOM 650 C CA . SER A 1 87 ? 1.662 5.297 24.665 1.00 51.47 87 SER A CA 1
ATOM 651 C C . SER A 1 87 ? 0.541 4.310 24.985 1.00 51.47 87 SER A C 1
ATOM 653 O O . SER A 1 87 ? 0.526 3.763 26.088 1.00 51.47 87 SER A O 1
ATOM 655 N N . GLY A 1 88 ? -0.421 4.145 24.074 1.00 62.25 88 GLY A N 1
ATOM 656 C CA . GLY A 1 88 ? -1.672 3.427 24.318 1.00 62.25 88 GLY A CA 1
ATOM 657 C C . GLY A 1 88 ? -2.612 4.143 25.293 1.00 62.25 88 GLY A C 1
ATOM 658 O O . GLY A 1 88 ? -2.203 4.966 26.129 1.00 62.25 88 GLY A O 1
ATOM 659 N N . TYR A 1 89 ? -3.901 3.813 25.223 1.00 69.25 89 TYR A N 1
ATOM 660 C CA . TYR A 1 89 ? -4.853 4.170 26.273 1.00 69.25 89 TYR A CA 1
ATOM 661 C C . TYR A 1 89 ? -4.799 3.157 27.427 1.00 69.25 89 TYR A C 1
ATOM 663 O O . TYR A 1 89 ? -4.206 2.083 27.316 1.00 69.25 89 TYR A O 1
ATOM 671 N N . SER A 1 90 ? -5.342 3.520 28.593 1.00 76.75 90 SER A N 1
ATOM 672 C CA . SER A 1 90 ? -5.423 2.574 29.714 1.00 76.75 90 SER A CA 1
ATOM 673 C C . SER A 1 90 ? -6.386 1.426 29.386 1.00 76.75 90 SER A C 1
ATOM 675 O O . SER A 1 90 ? -7.256 1.563 28.527 1.00 76.75 90 SER A O 1
ATOM 677 N N . ARG A 1 91 ? -6.269 0.293 30.094 1.00 77.75 91 ARG A N 1
ATOM 678 C CA . ARG A 1 91 ? -7.153 -0.868 29.871 1.00 77.75 91 ARG A CA 1
ATOM 679 C C . ARG A 1 91 ? -8.633 -0.513 30.013 1.00 77.75 91 ARG A C 1
ATOM 681 O O . ARG A 1 91 ? -9.446 -0.981 29.226 1.00 77.75 91 ARG A O 1
ATOM 688 N N . ASP A 1 92 ? -8.957 0.348 30.973 1.00 83.88 92 ASP A N 1
ATOM 689 C CA . ASP A 1 92 ? -10.331 0.794 31.204 1.00 83.88 92 ASP A CA 1
ATOM 690 C C . ASP A 1 92 ? -10.848 1.675 30.061 1.00 83.88 92 ASP A C 1
ATOM 692 O O . ASP A 1 92 ? -11.985 1.502 29.637 1.00 83.88 92 ASP A O 1
ATOM 696 N N . MET A 1 93 ? -10.013 2.567 29.512 1.00 83.94 93 MET A N 1
ATOM 697 C CA . MET A 1 93 ? -10.381 3.395 28.352 1.00 83.94 93 MET A CA 1
ATOM 698 C C . MET A 1 93 ? -10.598 2.549 27.092 1.00 83.94 93 MET A C 1
ATOM 700 O O . MET A 1 93 ? -11.495 2.829 26.305 1.00 83.94 93 MET A O 1
ATOM 704 N N . GLU A 1 94 ? -9.790 1.510 26.895 1.00 84.94 94 GLU A N 1
ATOM 705 C CA . GLU A 1 94 ? -9.940 0.569 25.780 1.00 84.94 94 GLU A CA 1
ATOM 706 C C . GLU A 1 94 ? -11.224 -0.250 25.917 1.00 84.94 94 GLU A C 1
ATOM 708 O O . GLU A 1 94 ? -11.974 -0.378 24.954 1.00 84.94 94 GLU A O 1
ATOM 713 N N . ARG A 1 95 ? -11.531 -0.730 27.130 1.00 88.19 95 ARG A N 1
ATOM 714 C CA . ARG A 1 95 ? -12.782 -1.441 27.425 1.00 88.19 95 ARG A CA 1
ATOM 715 C C . ARG A 1 95 ? -14.007 -0.547 27.218 1.00 88.19 95 ARG A C 1
ATOM 717 O O . ARG A 1 95 ? -14.993 -0.995 26.641 1.00 88.19 95 ARG A O 1
ATOM 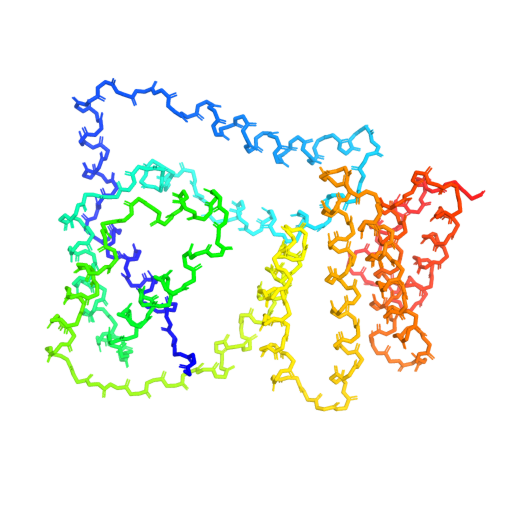724 N N . GLU A 1 96 ? -13.940 0.706 27.669 1.00 90.56 96 GLU A N 1
ATOM 725 C CA . GLU A 1 96 ? -14.984 1.720 27.468 1.00 90.56 96 GLU A CA 1
ATOM 726 C C . GLU A 1 96 ? -15.203 1.991 25.971 1.00 90.56 96 GLU A C 1
ATOM 728 O O . GLU A 1 96 ? -16.340 1.972 25.498 1.00 90.56 96 GLU A O 1
ATOM 733 N N . ALA A 1 97 ? -14.118 2.142 25.205 1.00 89.56 97 ALA A N 1
ATOM 734 C CA . ALA A 1 97 ? -14.184 2.343 23.763 1.00 89.56 97 ALA A CA 1
ATOM 735 C C . ALA A 1 97 ? -14.709 1.110 23.007 1.00 89.56 97 ALA A C 1
ATOM 737 O O . ALA A 1 97 ? -15.524 1.257 22.101 1.00 89.56 97 ALA A O 1
ATOM 738 N N . ASP A 1 98 ? -14.296 -0.104 23.381 1.00 91.81 98 ASP A N 1
ATOM 739 C CA . ASP A 1 98 ? -14.779 -1.359 22.791 1.00 91.81 98 ASP A CA 1
ATOM 740 C C . ASP A 1 98 ? -16.282 -1.562 23.031 1.00 91.81 98 ASP A C 1
ATOM 742 O O . ASP A 1 98 ? -17.017 -1.931 22.111 1.00 91.81 98 ASP A O 1
ATOM 746 N N . GLN A 1 99 ? -16.761 -1.276 24.247 1.00 94.06 99 GLN A N 1
ATOM 747 C CA . GLN A 1 99 ? -18.185 -1.351 24.572 1.00 94.06 99 GLN A CA 1
ATOM 748 C C . GLN A 1 99 ? -18.995 -0.342 23.755 1.00 94.06 99 GLN A C 1
ATOM 750 O O . GLN A 1 99 ? -19.967 -0.731 23.109 1.00 94.06 99 GLN A O 1
ATOM 755 N N . GLU A 1 100 ? -18.589 0.931 23.729 1.00 93.62 100 GLU A N 1
ATOM 756 C CA . GLU A 1 100 ? -19.299 1.971 22.973 1.00 93.62 100 GLU A CA 1
ATOM 757 C C . GLU A 1 100 ? -19.241 1.729 21.455 1.00 93.62 100 GLU A C 1
ATOM 759 O O . GLU A 1 100 ? -20.232 1.953 20.750 1.00 93.62 100 GLU A O 1
ATOM 764 N N . ALA A 1 101 ? -18.131 1.183 20.945 1.00 90.88 101 ALA A N 1
ATOM 765 C CA . ALA A 1 101 ? -18.009 0.768 19.552 1.00 90.88 101 ALA A CA 1
ATOM 766 C C . ALA A 1 101 ? -19.047 -0.298 19.191 1.00 90.88 101 ALA A C 1
ATOM 768 O O . ALA A 1 101 ? -19.725 -0.170 18.172 1.00 90.88 101 ALA A O 1
ATOM 769 N N . VAL A 1 102 ? -19.234 -1.313 20.043 1.00 92.88 102 VAL A N 1
ATOM 770 C CA . VAL A 1 102 ? -20.263 -2.347 19.852 1.00 92.88 102 VAL A CA 1
ATOM 771 C C . VAL A 1 102 ? -21.664 -1.734 19.786 1.00 92.88 102 VAL A C 1
ATOM 773 O O . VAL A 1 102 ? -22.430 -2.072 18.877 1.00 92.88 102 VAL A O 1
ATOM 776 N N . ARG A 1 103 ? -21.994 -0.797 20.688 1.00 93.06 103 ARG A N 1
ATOM 777 C CA . ARG A 1 103 ? -23.303 -0.112 20.679 1.00 93.06 103 ARG A CA 1
ATOM 778 C C . ARG A 1 103 ? -23.502 0.709 19.411 1.00 93.06 103 ARG A C 1
ATOM 780 O O . ARG A 1 103 ? -24.561 0.639 18.787 1.00 93.06 103 ARG A O 1
ATOM 787 N N . THR A 1 104 ? -22.471 1.449 19.015 1.00 90.38 104 THR A N 1
ATOM 788 C CA . THR A 1 104 ? -22.471 2.302 17.822 1.00 90.38 104 THR A CA 1
ATOM 789 C C . THR A 1 104 ? -22.609 1.477 16.544 1.00 90.38 104 THR A C 1
ATOM 791 O O . THR A 1 104 ? -23.386 1.823 15.658 1.00 90.38 104 THR A O 1
ATOM 794 N N . MET A 1 105 ? -21.907 0.346 16.446 1.00 89.12 105 MET A N 1
ATOM 795 C CA . MET A 1 105 ? -22.049 -0.573 15.318 1.00 89.12 105 MET A CA 1
ATOM 796 C C . MET A 1 105 ? -23.471 -1.130 15.235 1.00 89.12 105 MET A C 1
ATOM 798 O O . MET A 1 105 ? -24.070 -1.101 14.159 1.00 89.12 105 MET A O 1
ATOM 802 N N . ALA A 1 106 ? -24.027 -1.581 16.364 1.00 89.94 106 ALA A N 1
ATOM 803 C CA . ALA A 1 106 ? -25.375 -2.135 16.418 1.00 89.94 106 ALA A CA 1
ATOM 804 C C . ALA A 1 106 ? -26.441 -1.110 15.997 1.00 89.94 106 ALA A C 1
ATOM 806 O O . ALA A 1 106 ? -27.331 -1.434 15.202 1.00 89.94 106 ALA A O 1
ATOM 807 N N . SER A 1 107 ? -26.340 0.129 16.492 1.00 89.38 107 SER A N 1
ATOM 808 C CA . SER A 1 107 ? -27.270 1.216 16.162 1.00 89.38 107 SER A CA 1
ATOM 809 C C . SER A 1 107 ? -27.152 1.659 14.701 1.00 89.38 107 SER A C 1
ATOM 811 O O . SER A 1 107 ? -28.167 1.917 14.056 1.00 89.38 107 SER A O 1
ATOM 813 N N . ALA A 1 108 ? -25.940 1.642 14.139 1.00 86.75 108 ALA A N 1
ATOM 814 C CA . ALA A 1 108 ? -25.676 1.896 12.723 1.00 86.75 108 ALA A CA 1
ATOM 815 C C . ALA A 1 108 ? -26.036 0.710 11.803 1.00 86.75 108 ALA A C 1
ATOM 817 O O . ALA A 1 108 ? -25.902 0.803 10.583 1.00 86.75 108 ALA A O 1
ATOM 818 N N . GLY A 1 109 ? -26.498 -0.408 12.369 1.00 84.56 109 GLY A N 1
ATOM 819 C CA . GLY A 1 109 ? -26.943 -1.587 11.633 1.00 84.56 109 GLY A CA 1
ATOM 820 C C . GLY A 1 109 ? -25.841 -2.571 11.242 1.00 84.56 109 GLY A C 1
ATOM 821 O O . GLY A 1 109 ? -26.180 -3.575 10.622 1.00 84.56 109 GLY A O 1
ATOM 822 N N . TYR A 1 110 ? -24.580 -2.337 11.619 1.00 84.62 110 TYR A N 1
ATOM 823 C CA . TYR A 1 110 ? -23.466 -3.270 11.421 1.00 84.62 110 TYR A CA 1
ATOM 824 C C . TYR A 1 110 ? -23.498 -4.420 12.436 1.00 84.62 110 TYR A C 1
ATOM 826 O O . TYR A 1 110 ? -23.983 -4.263 13.556 1.00 84.62 110 TYR A O 1
ATOM 834 N N . SER A 1 111 ? -22.931 -5.574 12.068 1.00 86.88 111 SER A N 1
ATOM 835 C CA . SER A 1 111 ? -22.693 -6.691 12.996 1.00 86.88 111 SER A CA 1
ATOM 836 C C . SER A 1 111 ? -21.649 -6.298 14.048 1.00 86.88 111 SER A C 1
ATOM 838 O O . SER A 1 111 ? -20.480 -6.121 13.699 1.00 86.88 111 SER A O 1
ATOM 840 N N . PRO A 1 112 ? -21.991 -6.241 15.348 1.00 87.75 112 PRO A N 1
ATOM 841 C CA . PRO A 1 112 ? -21.004 -5.898 16.372 1.00 87.75 112 PRO A CA 1
ATOM 842 C C . PRO A 1 112 ? -19.964 -7.004 16.601 1.00 87.75 112 PRO A C 1
ATOM 844 O O . PRO A 1 112 ? -18.891 -6.757 17.146 1.00 87.75 112 PRO A O 1
ATOM 847 N N . ARG A 1 113 ? -20.244 -8.228 16.128 1.00 86.88 113 ARG A N 1
ATOM 848 C CA . ARG A 1 113 ? -19.293 -9.350 16.157 1.00 86.88 113 ARG A CA 1
ATOM 849 C C . ARG A 1 113 ? -18.101 -9.137 15.219 1.00 86.88 113 ARG A C 1
ATOM 851 O O . ARG A 1 113 ? -17.070 -9.782 15.407 1.00 86.88 113 ARG A O 1
ATOM 858 N N . ASP A 1 114 ? -18.215 -8.232 14.247 1.00 84.56 114 ASP A N 1
ATOM 859 C CA . ASP A 1 114 ? -17.152 -7.964 13.273 1.00 84.56 114 ASP A CA 1
ATOM 860 C C . ASP A 1 114 ? -15.938 -7.282 13.936 1.00 84.56 114 ASP A C 1
ATOM 862 O O . ASP A 1 114 ? -14.806 -7.474 13.489 1.00 84.56 114 ASP A O 1
ATOM 866 N N . LEU A 1 115 ? -16.142 -6.557 15.048 1.00 86.56 115 LEU A N 1
ATOM 867 C CA . LEU A 1 115 ? -15.051 -5.986 15.847 1.00 86.56 115 LEU A CA 1
ATOM 868 C C . LEU A 1 115 ? -14.229 -7.081 16.555 1.00 86.56 115 LEU A C 1
ATOM 870 O O . LEU A 1 115 ? -13.000 -7.041 16.537 1.00 86.56 115 LEU A O 1
ATOM 874 N N . ALA A 1 116 ? -14.879 -8.119 17.095 1.00 88.00 116 ALA A N 1
ATOM 875 C CA . ALA A 1 116 ? -14.173 -9.271 17.665 1.00 88.00 116 ALA A CA 1
ATOM 876 C C . ALA A 1 116 ? -13.432 -10.064 16.578 1.00 88.00 116 ALA A C 1
ATOM 878 O O . ALA A 1 116 ? -12.298 -10.495 16.782 1.00 88.00 116 ALA A O 1
ATOM 879 N N . GLU A 1 117 ? -14.042 -10.232 15.397 1.00 83.75 117 GLU A N 1
ATOM 880 C CA . GLU A 1 117 ? -13.381 -10.885 14.263 1.00 83.75 117 GLU A CA 1
ATOM 881 C C . GLU A 1 117 ? -12.110 -10.133 13.847 1.00 83.75 117 GLU A C 1
ATOM 883 O O . GLU A 1 117 ? -11.068 -10.755 13.641 1.00 83.75 117 GLU A O 1
ATOM 888 N N . MET A 1 118 ? -12.159 -8.800 13.800 1.00 82.00 118 MET A N 1
ATOM 889 C CA . MET A 1 118 ? -10.986 -7.966 13.546 1.00 82.00 118 MET A CA 1
ATOM 890 C C . MET A 1 118 ? -9.861 -8.225 14.554 1.00 82.00 118 MET A C 1
ATOM 892 O O . MET A 1 118 ? -8.726 -8.448 14.134 1.00 82.00 118 MET A O 1
ATOM 896 N N . PHE A 1 119 ? -10.149 -8.233 15.859 1.00 81.88 119 PHE A N 1
ATOM 897 C CA . PHE A 1 119 ? -9.126 -8.519 16.869 1.00 81.88 119 PHE A CA 1
ATOM 898 C C . PHE A 1 119 ? -8.517 -9.916 16.703 1.00 81.88 119 PHE A C 1
ATOM 900 O O . PHE A 1 119 ? -7.304 -10.076 16.842 1.00 81.88 119 PHE A O 1
ATOM 907 N N . ARG A 1 120 ? -9.318 -10.926 16.336 1.00 82.19 120 ARG A N 1
ATOM 908 C CA . ARG A 1 120 ? -8.794 -12.268 16.028 1.00 82.19 120 ARG A CA 1
ATOM 909 C C . ARG A 1 120 ? -7.867 -12.257 14.812 1.00 82.19 120 ARG A C 1
ATOM 911 O O . ARG A 1 120 ? -6.817 -12.894 14.858 1.00 82.19 120 ARG A O 1
ATOM 918 N N . HIS A 1 121 ? -8.207 -11.515 13.756 1.00 74.44 121 HIS A N 1
ATOM 919 C CA . HIS A 1 121 ? -7.325 -11.345 12.592 1.00 74.44 121 HIS A CA 1
ATOM 920 C C . HIS A 1 121 ? -6.020 -10.645 12.973 1.00 74.44 121 HIS A C 1
ATOM 922 O O . HIS A 1 121 ? -4.949 -11.095 12.575 1.00 74.44 121 HIS A O 1
ATOM 928 N N . MET A 1 122 ? -6.084 -9.600 13.802 1.00 69.31 122 MET A N 1
ATOM 929 C CA . MET A 1 122 ? -4.888 -8.928 14.317 1.00 69.31 122 MET A CA 1
ATOM 930 C C . MET A 1 122 ? -3.989 -9.890 15.100 1.00 69.31 122 MET A C 1
ATOM 932 O O . MET A 1 122 ? -2.777 -9.886 14.895 1.00 69.31 122 MET A O 1
ATOM 936 N N . LEU A 1 123 ? -4.576 -10.746 15.943 1.00 70.69 123 LEU A N 1
ATOM 937 C CA . LEU A 1 123 ? -3.843 -11.759 16.700 1.00 70.69 123 LEU A CA 1
ATOM 938 C C . LEU A 1 123 ? -3.177 -12.791 15.774 1.00 70.69 123 LEU A C 1
ATOM 940 O O . LEU A 1 123 ? -2.012 -13.127 15.969 1.00 70.69 123 LEU A O 1
ATOM 944 N N . ALA A 1 124 ? -3.895 -13.250 14.746 1.00 70.31 124 ALA A N 1
ATOM 945 C CA . ALA A 1 124 ? -3.404 -14.232 13.780 1.00 70.31 124 ALA A CA 1
ATOM 946 C C . ALA A 1 124 ? -2.302 -13.683 12.855 1.00 70.31 124 ALA A C 1
ATOM 948 O O . ALA A 1 124 ? -1.427 -14.431 12.430 1.00 70.31 124 ALA A O 1
ATOM 949 N N . GLU A 1 125 ? -2.329 -12.386 12.541 1.00 60.09 125 GLU A N 1
ATOM 950 C CA . GLU A 1 125 ? -1.344 -11.721 11.675 1.00 60.09 125 GLU A CA 1
ATOM 951 C C . GLU A 1 125 ? -0.147 -11.126 12.446 1.00 60.09 125 GLU A C 1
ATOM 953 O O . GLU A 1 125 ? 0.808 -10.652 11.832 1.00 60.09 125 GLU A O 1
ATOM 958 N N . SER A 1 126 ? -0.176 -11.152 13.781 1.00 55.00 126 SER A N 1
ATOM 959 C CA . SER A 1 126 ? 0.904 -10.679 14.662 1.00 55.00 126 SER A CA 1
ATOM 960 C C . SER A 1 126 ? 2.276 -11.374 14.480 1.00 55.00 126 SER A C 1
ATOM 962 O O . SER A 1 126 ? 3.287 -10.688 14.634 1.00 55.00 126 SER A O 1
ATOM 964 N N . PRO A 1 127 ? 2.384 -12.671 14.103 1.00 53.16 127 PRO A N 1
ATOM 965 C CA . PRO A 1 127 ? 3.687 -13.338 13.962 1.00 53.16 127 PRO A CA 1
ATOM 966 C C . PRO A 1 127 ? 4.577 -12.788 12.833 1.00 53.16 127 PRO A C 1
ATOM 968 O O . PRO A 1 127 ? 5.797 -12.853 12.938 1.00 53.16 127 PRO A O 1
ATOM 971 N N . ASP A 1 128 ? 3.978 -12.229 11.772 1.00 45.03 128 ASP A N 1
ATOM 972 C CA . ASP A 1 128 ? 4.664 -11.861 10.518 1.00 45.03 128 ASP A CA 1
ATOM 973 C C . ASP A 1 128 ? 4.918 -10.342 10.371 1.00 45.03 128 ASP A C 1
ATOM 975 O O . ASP A 1 128 ? 5.282 -9.860 9.292 1.00 45.03 128 ASP A O 1
ATOM 979 N N . ARG A 1 129 ? 4.697 -9.546 11.426 1.00 52.97 129 ARG A N 1
ATOM 980 C CA . ARG A 1 129 ? 4.765 -8.073 11.368 1.00 52.97 129 ARG A CA 1
ATOM 981 C C . ARG A 1 129 ? 6.017 -7.505 12.035 1.00 52.97 129 ARG A C 1
ATOM 983 O O . ARG A 1 129 ? 6.476 -7.991 13.062 1.00 52.97 129 ARG A O 1
ATOM 990 N N . GLY A 1 130 ? 6.585 -6.464 11.423 1.00 46.81 130 GLY A N 1
ATOM 991 C CA . GLY A 1 130 ? 7.811 -5.818 11.889 1.00 46.81 130 GLY A CA 1
ATOM 992 C C . GLY A 1 130 ? 7.571 -4.862 13.062 1.00 46.81 130 GLY A C 1
ATOM 993 O O . GLY A 1 130 ? 6.438 -4.566 13.437 1.00 46.81 130 GLY A O 1
ATOM 994 N N . ARG A 1 131 ? 8.665 -4.305 13.602 1.00 40.44 131 ARG A N 1
ATOM 995 C CA . ARG A 1 131 ? 8.669 -3.406 14.776 1.00 40.44 131 ARG A CA 1
ATOM 996 C C . ARG A 1 131 ? 7.730 -2.189 14.665 1.00 40.44 131 ARG A C 1
ATOM 998 O O . ARG A 1 131 ? 7.293 -1.681 15.690 1.00 40.44 131 ARG A O 1
ATOM 1005 N N . PHE A 1 132 ? 7.421 -1.721 13.452 1.00 35.22 132 PHE A N 1
ATOM 1006 C CA . PHE A 1 132 ? 6.574 -0.543 13.219 1.00 35.22 132 PHE A CA 1
ATOM 1007 C C . PHE A 1 132 ? 5.077 -0.827 13.438 1.00 35.22 132 PHE A C 1
ATOM 1009 O O . PHE A 1 132 ? 4.369 0.005 13.998 1.00 35.22 132 PHE A O 1
ATOM 1016 N N . GLU A 1 133 ? 4.586 -2.017 13.081 1.00 42.88 133 GLU A N 1
ATOM 1017 C CA . GLU A 1 133 ? 3.207 -2.408 13.395 1.00 42.88 133 GLU A CA 1
ATOM 1018 C C . GLU A 1 133 ? 3.064 -2.897 14.845 1.00 42.88 133 GLU A C 1
ATOM 1020 O O . GLU A 1 133 ? 2.046 -2.625 15.475 1.00 42.88 133 GLU A O 1
ATOM 1025 N N . THR A 1 134 ? 4.095 -3.521 15.431 1.00 44.88 134 THR A N 1
ATOM 1026 C CA . THR A 1 134 ? 4.129 -3.787 16.884 1.00 44.88 134 THR A CA 1
ATOM 1027 C C . THR A 1 134 ? 4.049 -2.491 17.698 1.00 44.88 134 THR A C 1
ATOM 1029 O O . THR A 1 134 ? 3.495 -2.489 18.788 1.00 44.88 134 THR A O 1
ATOM 1032 N N . PHE A 1 135 ? 4.558 -1.374 17.173 1.00 38.91 135 PHE A N 1
ATOM 1033 C CA . PHE A 1 135 ? 4.469 -0.058 17.808 1.00 38.91 135 PHE A CA 1
ATOM 1034 C C . PHE A 1 135 ? 3.057 0.550 17.744 1.00 38.91 135 PHE A C 1
ATOM 1036 O O . PHE A 1 135 ? 2.598 1.112 18.731 1.00 38.91 135 PHE A O 1
ATOM 1043 N N . PHE A 1 136 ? 2.347 0.397 16.621 1.00 41.56 136 PHE A N 1
ATOM 1044 C CA . PHE A 1 136 ? 0.962 0.871 16.484 1.00 41.56 136 PHE A CA 1
ATOM 1045 C C . PHE A 1 136 ? -0.045 0.025 17.276 1.00 41.56 136 PHE A C 1
ATOM 1047 O O . PHE A 1 136 ? -1.050 0.551 17.735 1.00 41.56 136 PHE A O 1
ATOM 1054 N N . TRP A 1 137 ? 0.217 -1.279 17.422 1.00 49.25 137 TRP A N 1
ATOM 1055 C CA . TRP A 1 137 ? -0.773 -2.242 17.924 1.00 49.25 137 TRP A CA 1
ATOM 1056 C C . TRP A 1 137 ? -0.377 -2.951 19.224 1.00 49.25 137 TRP A C 1
ATOM 1058 O O . TRP A 1 137 ? -1.225 -3.558 19.874 1.00 49.25 137 TRP A O 1
ATOM 1068 N N . GLY A 1 138 ? 0.892 -2.880 19.630 1.00 47.16 138 GLY A N 1
ATOM 1069 C CA . GLY A 1 138 ? 1.398 -3.452 20.885 1.00 47.16 138 GLY A CA 1
ATOM 1070 C C . GLY A 1 138 ? 1.070 -2.619 22.125 1.00 47.16 138 GLY A C 1
ATOM 1071 O O . GLY A 1 138 ? 1.355 -3.048 23.240 1.00 47.16 138 GLY A O 1
ATOM 1072 N N . SER A 1 139 ? 0.466 -1.444 21.937 1.00 45.69 139 SER A N 1
ATOM 1073 C CA . SER A 1 139 ? 0.031 -0.521 22.986 1.00 45.69 139 SER A CA 1
ATOM 1074 C C . SER A 1 139 ? -1.413 -0.755 23.462 1.00 45.69 139 SER A C 1
ATOM 1076 O O . SER A 1 139 ? -1.843 -0.115 24.420 1.00 45.69 139 SER A O 1
ATOM 1078 N N . HIS A 1 140 ? -2.144 -1.704 22.866 1.00 49.75 140 HIS A N 1
ATOM 1079 C CA . HIS A 1 140 ? -3.474 -2.113 23.324 1.00 49.75 140 HIS A CA 1
ATOM 1080 C C . HIS A 1 140 ? -3.384 -3.308 24.300 1.00 49.75 140 HIS A C 1
ATOM 1082 O O . HIS A 1 140 ? -2.514 -4.169 24.132 1.00 49.75 140 HIS A O 1
ATOM 1088 N N . PRO A 1 141 ? -4.257 -3.409 25.327 1.00 53.22 141 PRO A N 1
ATOM 1089 C CA . PRO A 1 141 ? -4.315 -4.561 26.230 1.00 53.22 141 PRO A CA 1
ATOM 1090 C C . PRO A 1 141 ? -4.386 -5.878 25.458 1.00 53.22 141 PRO A C 1
ATOM 1092 O O . PRO A 1 141 ? -4.863 -5.906 24.324 1.00 53.22 141 PRO A O 1
ATOM 1095 N N . ARG A 1 142 ? -3.905 -6.967 26.085 1.00 64.94 142 ARG A N 1
ATOM 1096 C CA . ARG A 1 142 ? -3.813 -8.315 25.495 1.00 64.94 142 ARG A CA 1
ATOM 1097 C C . ARG A 1 142 ? -5.072 -8.583 24.669 1.00 64.94 142 ARG A C 1
ATOM 1099 O O . ARG A 1 142 ? -6.140 -8.724 25.250 1.00 64.94 142 ARG A O 1
ATOM 1106 N N . THR A 1 143 ? -4.940 -8.640 23.342 1.00 68.19 143 THR A N 1
ATOM 1107 C CA . THR A 1 143 ? -6.033 -8.704 22.351 1.00 68.19 143 THR A CA 1
ATOM 1108 C C . THR A 1 143 ? -7.153 -9.690 22.722 1.00 68.19 143 THR A C 1
ATOM 1110 O O . THR A 1 143 ? -8.309 -9.457 22.390 1.00 68.19 143 THR A O 1
ATOM 1113 N N . ALA A 1 144 ? -6.833 -10.748 23.475 1.00 76.81 144 ALA A N 1
ATOM 1114 C CA . ALA A 1 144 ? -7.782 -11.690 24.068 1.00 76.81 144 ALA A CA 1
ATOM 1115 C C . ALA A 1 144 ? -8.841 -11.055 25.001 1.00 76.81 144 ALA A C 1
ATOM 1117 O O . ALA A 1 144 ? -10.018 -11.364 24.861 1.00 76.81 144 ALA A O 1
ATOM 1118 N N . GLU A 1 145 ? -8.462 -10.151 25.911 1.00 80.38 145 GLU A N 1
ATOM 1119 C CA . GLU A 1 145 ? -9.394 -9.487 26.847 1.00 80.38 145 GLU A CA 1
ATOM 1120 C C . GLU A 1 145 ? -10.379 -8.569 26.105 1.00 80.38 145 GLU A C 1
ATOM 1122 O O . GLU A 1 145 ? -11.557 -8.465 26.453 1.00 80.38 145 GLU A O 1
ATOM 1127 N N . ARG A 1 146 ? -9.905 -7.927 25.033 1.00 84.06 146 ARG A N 1
ATOM 1128 C CA . ARG A 1 146 ? -10.735 -7.096 24.153 1.00 84.06 146 ARG A CA 1
ATOM 1129 C C . ARG A 1 146 ? -11.723 -7.938 23.352 1.00 84.06 146 ARG A C 1
ATOM 1131 O O . ARG A 1 146 ? -12.888 -7.570 23.248 1.00 84.06 146 ARG A O 1
ATOM 1138 N N . ILE A 1 147 ? -11.283 -9.093 22.837 1.00 87.06 147 ILE A N 1
ATOM 1139 C CA . ILE A 1 147 ? -12.172 -10.064 22.178 1.00 87.06 147 ILE A CA 1
ATOM 1140 C C . ILE A 1 147 ? -13.291 -10.477 23.134 1.00 87.06 147 ILE A C 1
ATOM 1142 O O . ILE A 1 147 ? -14.455 -10.387 22.757 1.00 87.06 147 ILE A O 1
ATOM 1146 N N . GLU A 1 148 ? -12.955 -10.856 24.368 1.00 89.06 148 GLU A N 1
ATOM 1147 C CA . GLU A 1 148 ? -13.945 -11.244 25.376 1.00 89.06 148 GLU A CA 1
ATOM 1148 C C . GLU A 1 148 ? -14.920 -10.098 25.689 1.00 89.06 148 GLU A C 1
ATOM 1150 O O . GLU A 1 148 ? -16.134 -10.298 25.663 1.00 89.06 148 GLU A O 1
ATOM 1155 N N . THR A 1 149 ? -14.408 -8.881 25.902 1.00 88.88 149 THR A N 1
ATOM 1156 C CA . THR A 1 149 ? -15.227 -7.680 26.145 1.00 88.88 149 THR A CA 1
ATOM 1157 C C . THR A 1 149 ? -16.233 -7.454 25.016 1.00 88.88 149 THR A C 1
ATOM 1159 O O . THR A 1 149 ? -17.425 -7.254 25.263 1.00 88.88 149 THR A O 1
ATOM 1162 N N . VAL A 1 150 ? -15.763 -7.495 23.767 1.00 91.31 150 VAL A N 1
ATOM 1163 C CA . VAL A 1 150 ? -16.606 -7.270 22.591 1.00 91.31 150 VAL A CA 1
ATOM 1164 C C . VAL A 1 150 ? -17.611 -8.396 22.408 1.00 91.31 150 VAL A C 1
ATOM 1166 O O . VAL A 1 150 ? -18.767 -8.121 22.106 1.00 91.31 150 VAL A O 1
ATOM 1169 N N . GLU A 1 151 ? -17.214 -9.654 22.598 1.00 92.12 151 GLU A N 1
ATOM 1170 C CA . GLU A 1 151 ? -18.121 -10.799 22.491 1.00 92.12 151 GLU A CA 1
ATOM 1171 C C . GLU A 1 151 ? -19.246 -10.732 23.525 1.00 92.12 151 GLU A C 1
ATOM 1173 O O . GLU A 1 151 ? -20.412 -10.925 23.170 1.00 92.12 151 GLU A O 1
ATOM 1178 N N . GLN A 1 152 ? -18.911 -10.401 24.775 1.00 93.50 152 GLN A N 1
ATOM 1179 C CA . GLN A 1 152 ? -19.884 -10.227 25.850 1.00 93.50 152 GLN A CA 1
ATOM 1180 C C . GLN A 1 152 ? -20.856 -9.082 25.542 1.00 93.50 152 GLN A C 1
ATOM 1182 O O . GLN A 1 152 ? -22.070 -9.284 25.607 1.00 93.50 152 GLN A O 1
ATOM 1187 N N . GLU A 1 153 ? -20.368 -7.902 25.148 1.00 93.56 153 GLU A N 1
ATOM 1188 C CA . GLU A 1 153 ? -21.240 -6.765 24.817 1.00 93.56 153 GLU A CA 1
ATOM 1189 C C . GLU A 1 153 ? -22.086 -7.047 23.562 1.00 93.56 153 GLU A C 1
ATOM 1191 O O . GLU A 1 153 ? -23.272 -6.717 23.525 1.00 93.56 153 GLU A O 1
ATOM 1196 N N . ALA A 1 154 ? -21.521 -7.719 22.553 1.00 91.56 154 ALA A N 1
ATOM 1197 C CA . ALA A 1 154 ? -22.212 -8.040 21.306 1.00 91.56 154 ALA A CA 1
ATOM 1198 C C . ALA A 1 154 ? -23.396 -9.001 21.504 1.00 91.56 154 ALA A C 1
ATOM 1200 O O . ALA A 1 154 ? -24.297 -9.016 20.666 1.00 91.56 154 ALA A O 1
ATOM 1201 N N . THR A 1 155 ? -23.441 -9.774 22.599 1.00 92.81 155 THR A N 1
ATOM 1202 C CA . THR A 1 155 ? -24.595 -10.640 22.919 1.00 92.81 155 THR A CA 1
ATOM 1203 C C . THR A 1 155 ? -25.893 -9.864 23.158 1.00 92.81 155 THR A C 1
ATOM 1205 O O . THR A 1 155 ? -26.975 -10.427 23.008 1.00 92.81 155 THR A O 1
ATOM 1208 N N . LYS A 1 156 ? -25.800 -8.563 23.466 1.00 93.12 156 LYS A N 1
ATOM 1209 C CA . LYS A 1 156 ? -26.946 -7.679 23.729 1.00 93.12 156 LYS A CA 1
ATOM 1210 C C . LYS A 1 156 ? -27.673 -7.222 22.462 1.00 93.12 156 LYS A C 1
ATOM 1212 O O . LYS A 1 156 ? -28.739 -6.620 22.561 1.00 93.12 156 LYS A O 1
ATOM 1217 N N . TYR A 1 157 ? -27.108 -7.481 21.282 1.00 89.69 157 TYR A N 1
ATOM 1218 C CA . TYR A 1 157 ? -27.599 -6.953 20.012 1.00 89.69 157 TYR A CA 1
ATOM 1219 C C . TYR A 1 157 ? -27.867 -8.074 18.998 1.00 89.69 157 TYR A C 1
ATOM 1221 O O . TYR A 1 157 ? -27.149 -9.077 18.967 1.00 89.69 157 TYR A O 1
ATOM 1229 N N . PRO A 1 158 ? -28.882 -7.922 18.127 1.00 81.94 158 PRO A N 1
ATOM 1230 C CA . PRO A 1 158 ? -29.149 -8.896 17.079 1.00 81.94 158 PRO A CA 1
ATOM 1231 C C . PRO A 1 158 ? -28.004 -8.932 16.060 1.00 81.94 158 PRO A C 1
ATOM 1233 O O . PRO A 1 158 ? -27.456 -7.899 15.669 1.00 81.94 158 PRO A O 1
ATOM 1236 N N . VAL A 1 159 ? -27.674 -10.131 15.578 1.00 72.00 159 VAL A N 1
ATOM 1237 C CA . VAL A 1 159 ? -26.684 -10.307 14.509 1.00 72.00 159 VAL A CA 1
ATOM 1238 C C . VAL A 1 159 ? -27.320 -9.909 13.180 1.00 72.00 159 VAL A C 1
ATOM 1240 O O . VAL A 1 159 ? -28.256 -10.559 12.719 1.00 72.00 159 VAL A O 1
ATOM 1243 N N . LYS A 1 160 ? -26.802 -8.851 12.553 1.00 70.69 160 LYS A N 1
ATOM 1244 C CA . LYS A 1 160 ? -27.176 -8.436 11.196 1.00 70.69 160 LYS A CA 1
ATOM 1245 C C . LYS A 1 160 ? -26.040 -8.753 10.236 1.00 70.69 160 LYS A C 1
ATOM 1247 O O . LYS A 1 160 ? -24.923 -8.301 10.452 1.00 70.69 160 LYS A O 1
ATOM 1252 N N . ASP A 1 161 ? -26.310 -9.490 9.163 1.00 66.19 161 ASP A N 1
ATOM 1253 C CA . ASP A 1 161 ? -25.300 -9.730 8.129 1.00 66.19 161 ASP A CA 1
ATOM 1254 C C . ASP A 1 161 ? -25.247 -8.544 7.157 1.00 66.19 161 ASP A C 1
ATOM 1256 O O . ASP A 1 161 ? -25.890 -8.529 6.109 1.00 66.19 161 ASP A O 1
ATOM 1260 N N . THR A 1 162 ? -24.518 -7.490 7.523 1.00 61.03 162 THR A N 1
ATOM 1261 C CA . THR A 1 162 ? -24.275 -6.362 6.618 1.00 61.03 162 THR A CA 1
ATOM 1262 C C . THR A 1 162 ? -23.119 -6.675 5.678 1.00 61.03 162 THR A C 1
ATOM 1264 O O . THR A 1 162 ? -21.980 -6.256 5.887 1.00 61.03 162 THR A O 1
ATOM 1267 N N . THR A 1 163 ? -23.389 -7.406 4.599 1.00 60.25 163 THR A N 1
ATOM 1268 C CA . THR A 1 163 ? -22.385 -7.685 3.566 1.00 60.25 163 THR A CA 1
ATOM 1269 C C . THR A 1 163 ? -22.271 -6.543 2.558 1.00 60.25 163 THR A C 1
ATOM 1271 O O . THR A 1 163 ? -22.674 -6.667 1.406 1.00 60.25 163 THR A O 1
ATOM 1274 N N . ALA A 1 164 ? -21.606 -5.451 2.941 1.00 70.06 164 ALA A N 1
ATOM 1275 C CA . ALA A 1 164 ? -21.070 -4.474 1.983 1.00 70.06 164 ALA A CA 1
ATOM 1276 C C . ALA A 1 164 ? -19.684 -4.892 1.440 1.00 70.06 164 ALA A C 1
ATOM 1278 O O . ALA A 1 164 ? -18.902 -4.052 1.000 1.00 70.06 164 ALA A O 1
ATOM 1279 N N . LYS A 1 165 ? -19.353 -6.194 1.468 1.00 74.06 165 LYS A N 1
ATOM 1280 C CA . LYS A 1 165 ? -18.017 -6.720 1.135 1.00 74.06 165 LYS A CA 1
ATOM 1281 C C . LYS A 1 165 ? -17.540 -6.264 -0.244 1.00 74.06 165 LYS A C 1
ATOM 1283 O O . LYS A 1 165 ? -16.422 -5.786 -0.372 1.00 74.06 165 LYS A O 1
ATOM 1288 N N . ALA A 1 166 ? -18.385 -6.358 -1.269 1.00 75.12 166 ALA A N 1
ATOM 1289 C CA . ALA A 1 166 ? -18.010 -5.947 -2.623 1.00 75.12 166 ALA A CA 1
ATOM 1290 C C . ALA A 1 166 ? -17.694 -4.442 -2.719 1.00 75.12 166 ALA A C 1
ATOM 1292 O O . ALA A 1 166 ? -16.751 -4.051 -3.406 1.00 75.12 166 ALA A O 1
ATOM 1293 N N . VAL A 1 167 ? -18.456 -3.602 -2.007 1.00 77.19 167 VAL A N 1
ATOM 1294 C CA . VAL A 1 167 ? -18.218 -2.152 -1.932 1.00 77.19 167 VAL A CA 1
ATOM 1295 C C . VAL A 1 167 ? -16.918 -1.870 -1.185 1.00 77.19 167 VAL A C 1
ATOM 1297 O O . VAL A 1 167 ? -16.103 -1.084 -1.659 1.00 77.19 167 VAL A O 1
ATOM 1300 N N . PHE A 1 168 ? -16.687 -2.554 -0.063 1.00 77.88 168 PHE A N 1
ATOM 1301 C CA . PHE A 1 168 ? -15.449 -2.441 0.700 1.00 77.88 168 PHE A CA 1
ATOM 1302 C C . PHE A 1 168 ? -14.224 -2.822 -0.136 1.00 77.88 168 PHE A C 1
ATOM 1304 O O . PHE A 1 168 ? -13.283 -2.036 -0.228 1.00 77.88 168 PHE A O 1
ATOM 1311 N N . GLU A 1 169 ? -14.226 -3.995 -0.775 1.00 77.38 169 GLU A N 1
ATOM 1312 C CA . GLU A 1 169 ? -13.077 -4.449 -1.569 1.00 77.38 169 GLU A CA 1
ATOM 1313 C C . GLU A 1 169 ? -12.815 -3.500 -2.745 1.00 77.38 169 GLU A C 1
ATOM 1315 O O . GLU A 1 169 ? -11.667 -3.157 -3.019 1.00 77.38 169 GLU A O 1
ATOM 1320 N N . ARG A 1 170 ? -13.870 -2.979 -3.388 1.00 76.00 170 ARG A N 1
ATOM 1321 C CA . ARG A 1 170 ? -13.736 -1.977 -4.455 1.00 76.00 170 ARG A CA 1
ATOM 1322 C C . ARG A 1 170 ? -13.132 -0.668 -3.946 1.00 76.00 170 ARG A C 1
ATOM 1324 O O . ARG A 1 170 ? -12.221 -0.134 -4.574 1.00 76.00 170 ARG A O 1
ATOM 1331 N N . ASN A 1 171 ? -13.626 -0.155 -2.822 1.00 76.75 171 ASN A N 1
ATOM 1332 C CA . ASN A 1 171 ? -13.194 1.132 -2.277 1.00 76.75 171 ASN A CA 1
ATOM 1333 C C . ASN A 1 171 ? -11.792 1.063 -1.658 1.00 76.75 171 ASN A C 1
ATOM 1335 O O . ASN A 1 171 ? -11.076 2.061 -1.649 1.00 76.75 171 ASN A O 1
ATOM 1339 N N . THR A 1 172 ? -11.373 -0.112 -1.186 1.00 71.69 172 THR A N 1
ATOM 1340 C CA . THR A 1 172 ? -10.044 -0.321 -0.591 1.00 71.69 172 THR A CA 1
ATOM 1341 C C . THR A 1 172 ? -9.001 -0.840 -1.573 1.00 71.69 172 THR A C 1
ATOM 1343 O O . THR A 1 172 ? -7.816 -0.799 -1.250 1.00 71.69 172 THR A O 1
ATOM 1346 N N . ALA A 1 173 ? -9.391 -1.249 -2.786 1.00 72.88 173 ALA A N 1
ATOM 1347 C CA . ALA A 1 173 ? -8.493 -1.814 -3.793 1.00 72.88 173 ALA A CA 1
ATOM 1348 C C . ALA A 1 173 ? -7.213 -0.990 -4.003 1.00 72.88 173 ALA A C 1
ATOM 1350 O O . ALA A 1 173 ? -6.114 -1.536 -3.983 1.00 72.88 173 ALA A O 1
ATOM 1351 N N . ARG A 1 174 ? -7.332 0.338 -4.137 1.00 70.62 174 ARG A N 1
ATOM 1352 C CA . ARG A 1 174 ? -6.170 1.223 -4.337 1.00 70.62 174 ARG A CA 1
ATOM 1353 C C . ARG A 1 174 ? -5.198 1.194 -3.156 1.00 70.62 174 ARG A C 1
ATOM 1355 O O . ARG A 1 174 ? -3.993 1.123 -3.366 1.00 70.62 174 ARG A O 1
ATOM 1362 N N . VAL A 1 175 ? -5.719 1.220 -1.930 1.00 68.81 175 VAL A N 1
ATOM 1363 C CA . VAL A 1 175 ? -4.902 1.183 -0.708 1.00 68.81 175 VAL A CA 1
ATOM 1364 C C . VAL A 1 175 ? -4.278 -0.199 -0.518 1.00 68.81 175 VAL A C 1
ATOM 1366 O O . VAL A 1 175 ? -3.108 -0.285 -0.166 1.00 68.81 175 VAL A O 1
ATOM 1369 N N . ARG A 1 176 ? -5.008 -1.283 -0.816 1.00 73.44 176 ARG A N 1
ATOM 1370 C CA . ARG A 1 176 ? -4.464 -2.651 -0.774 1.00 73.44 176 ARG A CA 1
ATOM 1371 C C . ARG A 1 176 ? -3.264 -2.813 -1.698 1.00 73.44 176 ARG A C 1
ATOM 1373 O O . ARG A 1 176 ? -2.256 -3.358 -1.273 1.00 73.44 176 ARG A O 1
ATOM 1380 N N . LEU A 1 177 ? -3.359 -2.314 -2.929 1.00 70.25 177 LEU A N 1
ATOM 1381 C CA . LEU A 1 177 ? -2.272 -2.384 -3.907 1.00 70.25 177 LEU A CA 1
ATOM 1382 C C . LEU A 1 177 ? -1.063 -1.535 -3.492 1.00 70.25 177 LEU A C 1
ATOM 1384 O O . LEU A 1 177 ? 0.075 -1.977 -3.630 1.00 70.25 177 LEU A O 1
ATOM 1388 N N . ALA A 1 178 ? -1.298 -0.347 -2.927 1.00 67.75 178 ALA A N 1
ATOM 1389 C CA . ALA A 1 178 ? -0.225 0.478 -2.374 1.00 67.75 178 ALA A CA 1
ATOM 1390 C C . ALA A 1 178 ? 0.476 -0.216 -1.191 1.00 67.75 178 ALA A C 1
ATOM 1392 O O . ALA A 1 178 ? 1.704 -0.279 -1.149 1.00 67.75 178 ALA A O 1
ATOM 1393 N N . ASN A 1 179 ? -0.292 -0.798 -0.265 1.00 70.94 179 ASN A N 1
ATOM 1394 C CA . ASN A 1 179 ? 0.251 -1.583 0.845 1.00 70.94 179 ASN A CA 1
ATOM 1395 C C . ASN A 1 179 ? 1.004 -2.822 0.353 1.00 70.94 179 ASN A C 1
ATOM 1397 O O . ASN A 1 179 ? 2.056 -3.138 0.893 1.00 70.94 179 ASN A O 1
ATOM 1401 N N . ALA A 1 180 ? 0.522 -3.480 -0.703 1.00 74.94 180 ALA A N 1
ATOM 1402 C CA . ALA A 1 180 ? 1.193 -4.628 -1.299 1.00 74.94 180 ALA A CA 1
ATOM 1403 C C . ALA A 1 180 ? 2.600 -4.273 -1.804 1.00 74.94 180 ALA A C 1
ATOM 1405 O O . ALA A 1 180 ? 3.542 -5.030 -1.587 1.00 74.94 180 ALA A O 1
ATOM 1406 N N . ALA A 1 181 ? 2.765 -3.103 -2.429 1.00 69.81 181 ALA A N 1
ATOM 1407 C CA . ALA A 1 181 ? 4.078 -2.623 -2.854 1.00 69.81 181 ALA A CA 1
ATOM 1408 C C . ALA A 1 181 ? 5.016 -2.387 -1.656 1.00 69.81 181 ALA A C 1
ATOM 1410 O O . ALA A 1 181 ? 6.186 -2.762 -1.714 1.00 69.81 181 ALA A O 1
ATOM 1411 N N . TRP A 1 182 ? 4.507 -1.839 -0.547 1.00 70.62 182 TRP A N 1
ATOM 1412 C CA . TRP A 1 182 ? 5.273 -1.715 0.698 1.00 70.62 182 TRP A CA 1
ATOM 1413 C C . TRP A 1 182 ? 5.642 -3.066 1.300 1.00 70.62 182 TRP A C 1
ATOM 1415 O O . TRP A 1 182 ? 6.780 -3.264 1.718 1.00 70.62 182 TRP A O 1
ATOM 1425 N N . ASP A 1 183 ? 4.712 -4.016 1.303 1.00 75.06 183 ASP A N 1
ATOM 1426 C CA . ASP A 1 183 ? 4.985 -5.383 1.728 1.00 75.06 183 ASP A CA 1
ATOM 1427 C C . ASP A 1 183 ? 6.092 -6.008 0.868 1.00 75.06 183 ASP A C 1
ATOM 1429 O O . ASP A 1 183 ? 7.030 -6.582 1.417 1.00 75.06 183 ASP A O 1
ATOM 1433 N N . GLY A 1 184 ? 6.058 -5.810 -0.453 1.00 74.62 184 GLY A N 1
ATOM 1434 C CA . GLY A 1 184 ? 7.130 -6.209 -1.368 1.00 74.62 184 GLY A CA 1
ATOM 1435 C C . GLY A 1 184 ? 8.470 -5.560 -1.013 1.00 74.62 184 GLY A C 1
ATOM 1436 O O . GLY A 1 184 ? 9.463 -6.262 -0.830 1.00 74.62 184 GLY A O 1
ATOM 1437 N N . TYR A 1 185 ? 8.488 -4.239 -0.816 1.00 76.69 185 TYR A N 1
ATOM 1438 C CA . TYR A 1 185 ? 9.674 -3.489 -0.390 1.00 76.69 185 TYR A CA 1
ATOM 1439 C C . TYR A 1 185 ? 10.282 -4.047 0.903 1.00 76.69 185 TYR A C 1
ATOM 1441 O O . TYR A 1 185 ? 11.490 -4.274 0.983 1.00 76.69 185 TYR A O 1
ATOM 1449 N N . PHE A 1 186 ? 9.465 -4.345 1.912 1.00 76.00 186 PHE A N 1
ATOM 1450 C CA . PHE A 1 186 ? 9.934 -4.912 3.180 1.00 76.00 186 PHE A CA 1
ATOM 1451 C C . PHE A 1 186 ? 10.222 -6.421 3.125 1.00 76.00 186 PHE A C 1
ATOM 1453 O O . PHE A 1 186 ? 10.601 -6.999 4.140 1.00 76.00 186 PHE A O 1
ATOM 1460 N N . GLY A 1 187 ? 10.078 -7.068 1.964 1.00 74.62 187 GLY A N 1
ATOM 1461 C CA . GLY A 1 187 ? 10.313 -8.506 1.798 1.00 74.62 187 GLY A CA 1
ATOM 1462 C C . GLY A 1 187 ? 9.177 -9.395 2.319 1.00 74.62 187 GLY A C 1
ATOM 1463 O O . GLY A 1 187 ? 9.323 -10.613 2.382 1.00 74.62 187 GLY A O 1
ATOM 1464 N N . ARG A 1 188 ? 8.016 -8.823 2.656 1.00 79.88 188 ARG A N 1
ATOM 1465 C CA . ARG A 1 188 ? 6.805 -9.523 3.115 1.00 79.88 188 ARG A CA 1
ATOM 1466 C C . ARG A 1 188 ? 6.015 -10.093 1.932 1.00 79.88 188 ARG A C 1
ATOM 1468 O O .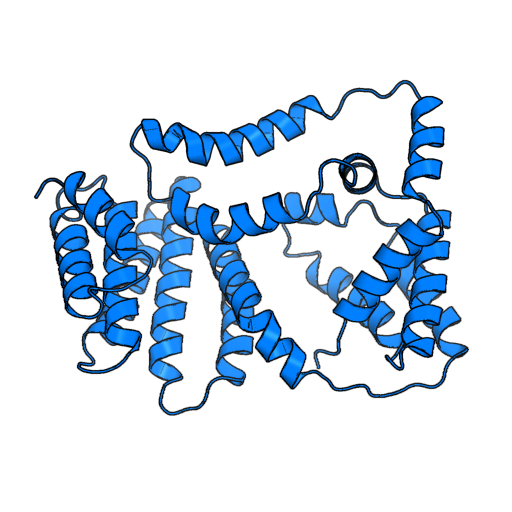 ARG A 1 188 ? 4.828 -9.815 1.760 1.00 79.88 188 ARG A O 1
ATOM 1475 N N . TRP A 1 189 ? 6.675 -10.903 1.105 1.00 86.62 189 TRP A N 1
ATOM 1476 C CA . TRP A 1 189 ? 6.163 -11.354 -0.197 1.00 86.62 189 TRP A CA 1
ATOM 1477 C C . TRP A 1 189 ? 4.782 -12.018 -0.124 1.00 86.62 189 TRP A C 1
ATOM 1479 O O . TRP A 1 189 ? 3.881 -11.691 -0.894 1.00 86.62 189 TRP A O 1
ATOM 1489 N N . ARG A 1 190 ? 4.578 -12.900 0.862 1.00 87.44 190 ARG A N 1
ATOM 1490 C CA . ARG A 1 190 ? 3.298 -13.592 1.075 1.00 87.44 190 ARG A CA 1
ATOM 1491 C C . ARG A 1 190 ? 2.137 -12.614 1.297 1.00 87.44 190 ARG A C 1
ATOM 1493 O O . ARG A 1 190 ? 1.039 -12.840 0.792 1.00 87.44 190 ARG A O 1
ATOM 1500 N N . LEU A 1 191 ? 2.372 -11.535 2.048 1.00 80.81 191 LEU A N 1
ATOM 1501 C CA . LEU A 1 191 ? 1.366 -10.499 2.293 1.00 80.81 191 LEU A CA 1
ATOM 1502 C C . LEU A 1 191 ? 1.127 -9.668 1.032 1.00 80.81 191 LEU A C 1
ATOM 1504 O O . LEU A 1 191 ? -0.029 -9.474 0.659 1.00 80.81 191 LEU A O 1
ATOM 1508 N N . ALA A 1 192 ? 2.199 -9.271 0.343 1.00 79.19 192 ALA A N 1
ATOM 1509 C CA . ALA A 1 192 ? 2.131 -8.506 -0.897 1.00 79.19 192 ALA A CA 1
ATOM 1510 C C . ALA A 1 192 ? 1.250 -9.196 -1.953 1.00 79.19 192 ALA A C 1
ATOM 1512 O O . ALA A 1 192 ? 0.268 -8.618 -2.424 1.00 79.19 192 ALA A O 1
ATOM 1513 N N . VAL A 1 193 ? 1.537 -10.466 -2.252 1.00 88.44 193 VAL A N 1
ATOM 1514 C CA . VAL A 1 193 ? 0.774 -11.258 -3.230 1.00 88.44 193 VAL A CA 1
ATOM 1515 C C . VAL A 1 193 ? -0.679 -11.429 -2.783 1.00 88.44 193 VAL A C 1
ATOM 1517 O O . VAL A 1 193 ? -1.596 -11.150 -3.549 1.00 88.44 193 VAL A O 1
ATOM 1520 N N . SER A 1 194 ? -0.918 -11.747 -1.505 1.00 86.62 194 SER A N 1
ATOM 1521 C CA . SER A 1 194 ? -2.279 -11.896 -0.965 1.00 86.62 194 SER A CA 1
ATOM 1522 C C . SER A 1 194 ? -3.144 -10.631 -1.100 1.00 86.62 194 SER A C 1
ATOM 1524 O O . SER A 1 194 ? -4.373 -10.718 -1.219 1.00 86.62 194 SER A O 1
ATOM 1526 N N . GLN A 1 195 ? -2.549 -9.438 -1.031 1.00 80.25 195 GLN A N 1
ATOM 1527 C CA . GLN A 1 195 ? -3.279 -8.187 -1.252 1.00 80.25 195 GLN A CA 1
ATOM 1528 C C . GLN A 1 195 ? -3.613 -7.988 -2.734 1.00 80.25 195 GLN A C 1
ATOM 1530 O O . GLN A 1 195 ? -4.739 -7.595 -3.043 1.00 80.25 195 GLN A O 1
ATOM 1535 N N . VAL A 1 196 ? -2.678 -8.294 -3.640 1.00 81.12 196 VAL A N 1
ATOM 1536 C CA . VAL A 1 196 ? -2.909 -8.217 -5.091 1.00 81.12 196 VAL A CA 1
ATOM 1537 C C . VAL A 1 196 ? -3.986 -9.209 -5.523 1.00 81.12 196 VAL A C 1
ATOM 1539 O O . VAL A 1 196 ? -4.939 -8.792 -6.177 1.00 81.12 196 VAL A O 1
ATOM 1542 N N . ASP A 1 197 ? -3.923 -10.464 -5.077 1.00 89.31 197 ASP A N 1
ATOM 1543 C CA . ASP A 1 197 ? -4.906 -11.505 -5.409 1.00 89.31 197 ASP A CA 1
ATOM 1544 C C . ASP A 1 197 ? -6.329 -11.096 -5.017 1.00 89.31 197 ASP A C 1
ATOM 1546 O O . ASP A 1 197 ? -7.280 -11.253 -5.789 1.00 89.31 197 ASP A O 1
ATOM 1550 N N . ARG A 1 198 ? -6.485 -10.497 -3.828 1.00 85.94 198 ARG A N 1
ATOM 1551 C CA . ARG A 1 198 ? -7.777 -9.976 -3.357 1.00 85.94 198 ARG A CA 1
ATOM 1552 C C . ARG A 1 198 ? -8.341 -8.905 -4.281 1.00 85.94 198 ARG A C 1
ATOM 1554 O O . ARG A 1 198 ? -9.549 -8.876 -4.511 1.00 85.94 198 ARG A O 1
ATOM 1561 N N . VAL A 1 199 ? -7.485 -8.041 -4.817 1.00 82.19 199 VAL A N 1
ATOM 1562 C CA . VAL A 1 199 ? -7.908 -7.010 -5.765 1.00 82.19 199 VAL A CA 1
ATOM 1563 C C . VAL A 1 199 ? -8.162 -7.609 -7.147 1.00 82.19 199 VAL A C 1
ATOM 1565 O O . VAL A 1 199 ? -9.164 -7.275 -7.773 1.00 82.19 199 VAL A O 1
ATOM 1568 N N . MET A 1 200 ? -7.334 -8.540 -7.620 1.00 85.56 200 MET A N 1
ATOM 1569 C CA . MET A 1 200 ? -7.532 -9.188 -8.921 1.00 85.56 200 MET A CA 1
ATOM 1570 C C . MET A 1 200 ? -8.820 -10.020 -8.968 1.00 85.56 200 MET A C 1
ATOM 1572 O O . MET A 1 200 ? -9.474 -10.079 -10.013 1.00 85.56 200 MET A O 1
ATOM 1576 N N . ALA A 1 201 ? -9.259 -10.571 -7.832 1.00 87.75 201 ALA A N 1
ATOM 1577 C CA . ALA A 1 201 ? -10.523 -11.296 -7.717 1.00 87.75 201 ALA A CA 1
ATOM 1578 C C . ALA A 1 201 ? -11.761 -10.448 -8.074 1.00 87.75 201 ALA A C 1
ATOM 1580 O O . ALA A 1 201 ? -12.765 -11.003 -8.523 1.00 87.75 201 ALA A O 1
ATOM 1581 N N . ILE A 1 202 ? -11.703 -9.118 -7.915 1.00 83.44 202 ILE A N 1
ATOM 1582 C CA . ILE A 1 202 ? -12.805 -8.205 -8.273 1.00 83.44 202 ILE A CA 1
ATOM 1583 C C . ILE A 1 202 ? -12.645 -7.562 -9.662 1.00 83.44 202 ILE A C 1
ATOM 1585 O O . ILE A 1 202 ? -13.543 -6.851 -10.115 1.00 83.44 202 ILE A O 1
ATOM 1589 N N . VAL A 1 203 ? -11.524 -7.799 -10.352 1.00 80.50 203 VAL A N 1
ATOM 1590 C CA . VAL A 1 203 ? -11.249 -7.274 -11.699 1.00 80.50 203 VAL A CA 1
ATOM 1591 C C . VAL A 1 203 ? -11.873 -8.195 -12.763 1.00 80.50 203 VAL A C 1
ATOM 1593 O O . VAL A 1 203 ? -11.687 -9.414 -12.684 1.00 80.50 203 VAL A O 1
ATOM 1596 N N . PRO A 1 204 ? -12.582 -7.670 -13.785 1.00 81.50 204 PRO A N 1
ATOM 1597 C CA . PRO A 1 204 ? -13.127 -8.480 -14.879 1.00 81.50 204 PRO A CA 1
ATOM 1598 C C . PRO A 1 204 ? -12.051 -9.226 -15.686 1.00 81.50 204 PRO A C 1
ATOM 1600 O O . PRO A 1 204 ? -10.978 -8.688 -15.959 1.00 81.50 204 PRO A O 1
ATOM 1603 N N . ALA A 1 205 ? -12.367 -10.446 -16.133 1.00 82.12 205 ALA A N 1
ATOM 1604 C CA . ALA A 1 205 ? -11.427 -11.348 -16.808 1.00 82.12 205 ALA A CA 1
ATOM 1605 C C . ALA A 1 205 ? -10.677 -10.764 -18.030 1.00 82.12 205 ALA A C 1
ATOM 1607 O O . ALA A 1 205 ? -9.469 -10.985 -18.099 1.00 82.12 205 ALA A O 1
ATOM 1608 N N . PRO A 1 206 ? -11.296 -9.984 -18.949 1.00 77.56 206 PRO A N 1
ATOM 1609 C CA . PRO A 1 206 ? -10.637 -9.574 -20.197 1.00 77.56 206 PRO A CA 1
ATOM 1610 C C . PRO A 1 206 ? -9.354 -8.752 -20.015 1.00 77.56 206 PRO A C 1
ATOM 1612 O O . PRO A 1 206 ? -8.520 -8.721 -20.910 1.00 77.56 206 PRO A O 1
ATOM 1615 N N . ARG A 1 207 ? -9.194 -8.076 -18.868 1.00 75.75 207 ARG A N 1
ATOM 1616 C CA . ARG A 1 207 ? -8.004 -7.268 -18.544 1.00 75.75 207 ARG A CA 1
ATOM 1617 C C . ARG A 1 207 ? -7.240 -7.772 -17.324 1.00 75.75 207 ARG A C 1
ATOM 1619 O O . ARG A 1 207 ? -6.190 -7.225 -17.001 1.00 75.75 207 ARG A O 1
ATOM 1626 N N . ARG A 1 208 ? -7.747 -8.807 -16.643 1.00 85.19 208 ARG A N 1
ATOM 1627 C CA . ARG A 1 208 ? -7.188 -9.292 -15.374 1.00 85.19 208 ARG A CA 1
ATOM 1628 C C . ARG A 1 208 ? -5.735 -9.722 -15.527 1.00 85.19 208 ARG A C 1
ATOM 1630 O O . ARG A 1 208 ? -4.911 -9.232 -14.777 1.00 85.19 208 ARG A O 1
ATOM 1637 N N . ALA A 1 209 ? -5.421 -10.552 -16.521 1.00 88.69 209 ALA A N 1
ATOM 1638 C CA . ALA A 1 209 ? -4.063 -11.066 -16.716 1.00 88.69 209 ALA A CA 1
ATOM 1639 C C . ALA A 1 209 ? -3.034 -9.950 -16.978 1.00 88.69 209 ALA A C 1
ATOM 1641 O O . ALA A 1 209 ? -1.913 -9.993 -16.478 1.00 88.69 209 ALA A O 1
ATOM 1642 N N . LEU A 1 210 ? -3.425 -8.921 -17.735 1.00 83.44 210 LEU A N 1
ATOM 1643 C CA . LEU A 1 210 ? -2.554 -7.791 -18.047 1.00 83.44 210 LEU A CA 1
ATOM 1644 C C . LEU A 1 210 ? -2.349 -6.882 -16.828 1.00 83.44 210 LEU A C 1
ATOM 1646 O O . LEU A 1 210 ? -1.228 -6.475 -16.537 1.00 83.44 210 LEU A O 1
ATOM 1650 N N . LEU A 1 211 ? -3.421 -6.606 -16.083 1.00 83.69 211 LEU A N 1
ATOM 1651 C CA . LEU A 1 211 ? -3.352 -5.855 -14.829 1.00 83.69 211 LEU A CA 1
ATOM 1652 C C . LEU A 1 211 ? -2.555 -6.607 -13.762 1.00 83.69 211 LEU A C 1
ATOM 1654 O O . LEU A 1 211 ? -1.767 -5.998 -13.046 1.00 83.69 211 LEU A O 1
ATOM 1658 N N . GLU A 1 212 ? -2.719 -7.922 -13.681 1.00 86.06 212 GLU A N 1
ATOM 1659 C CA . GLU A 1 212 ? -1.937 -8.786 -12.807 1.00 86.06 212 GLU A CA 1
ATOM 1660 C C . GLU A 1 212 ? -0.451 -8.707 -13.162 1.00 86.06 212 GLU A C 1
ATOM 1662 O O . GLU A 1 212 ? 0.363 -8.483 -12.273 1.00 86.06 212 GLU A O 1
ATOM 1667 N N . ALA A 1 213 ? -0.089 -8.753 -14.450 1.00 86.12 213 ALA A N 1
ATOM 1668 C CA . ALA A 1 213 ? 1.293 -8.546 -14.879 1.00 86.12 213 ALA A CA 1
ATOM 1669 C C . ALA A 1 213 ? 1.838 -7.162 -14.470 1.00 86.12 213 ALA A C 1
ATOM 1671 O O . ALA A 1 213 ? 2.947 -7.086 -13.947 1.00 86.12 213 ALA A O 1
ATOM 1672 N N . VAL A 1 214 ? 1.062 -6.077 -14.617 1.00 82.12 214 VAL A N 1
ATOM 1673 C CA . VAL A 1 214 ? 1.465 -4.740 -14.127 1.00 82.12 214 VAL A CA 1
ATOM 1674 C C . VAL A 1 214 ? 1.732 -4.751 -12.618 1.00 82.12 214 VAL A C 1
ATOM 1676 O O . VAL A 1 214 ? 2.702 -4.146 -12.157 1.00 82.12 214 VAL A O 1
ATOM 1679 N N . TRP A 1 215 ? 0.886 -5.424 -11.835 1.00 82.75 215 TRP A N 1
ATOM 1680 C CA . TRP A 1 215 ? 1.039 -5.469 -10.381 1.00 82.75 215 TRP A CA 1
ATOM 1681 C C . TRP A 1 215 ? 2.190 -6.360 -9.933 1.00 82.75 215 TRP A C 1
ATOM 1683 O O . TRP A 1 215 ? 2.942 -5.943 -9.057 1.00 82.75 215 TRP A O 1
ATOM 1693 N N . GLN A 1 216 ? 2.396 -7.513 -10.566 1.00 86.50 216 GLN A N 1
ATOM 1694 C CA . GLN A 1 216 ? 3.572 -8.349 -10.320 1.00 86.50 216 GLN A CA 1
ATOM 1695 C C . GLN A 1 216 ? 4.864 -7.585 -10.633 1.00 86.50 216 GLN A C 1
ATOM 1697 O O . GLN A 1 216 ? 5.799 -7.597 -9.831 1.00 86.50 216 GLN A O 1
ATOM 1702 N N . ALA A 1 217 ? 4.888 -6.822 -11.732 1.00 81.19 217 ALA A N 1
ATOM 1703 C CA . ALA A 1 217 ? 6.015 -5.955 -12.059 1.00 81.19 217 ALA A CA 1
ATOM 1704 C C . ALA A 1 217 ? 6.285 -4.911 -10.962 1.00 81.19 217 ALA A C 1
ATOM 1706 O O . ALA A 1 217 ? 7.428 -4.713 -10.550 1.00 81.19 217 ALA A O 1
ATOM 1707 N N . HIS A 1 218 ? 5.232 -4.271 -10.444 1.00 78.81 218 HIS A N 1
ATOM 1708 C CA . HIS A 1 218 ? 5.344 -3.319 -9.337 1.00 78.81 218 HIS A CA 1
ATOM 1709 C C . HIS A 1 218 ? 5.846 -3.967 -8.044 1.00 78.81 218 HIS A C 1
ATOM 1711 O O . HIS A 1 218 ? 6.704 -3.390 -7.376 1.00 78.81 218 HIS A O 1
ATOM 1717 N N . LEU A 1 219 ? 5.328 -5.146 -7.685 1.00 81.88 219 LEU A N 1
ATOM 1718 C CA . LEU A 1 219 ? 5.729 -5.861 -6.474 1.00 81.88 219 LEU A CA 1
ATOM 1719 C C . LEU A 1 219 ? 7.205 -6.246 -6.516 1.00 81.88 219 LEU A C 1
ATOM 1721 O O . LEU A 1 219 ? 7.938 -5.966 -5.568 1.00 81.88 219 LEU A O 1
ATOM 1725 N N . HIS A 1 220 ? 7.652 -6.837 -7.623 1.00 85.56 220 HIS A N 1
ATOM 1726 C CA . HIS A 1 220 ? 9.054 -7.192 -7.810 1.00 85.56 220 HIS A CA 1
ATOM 1727 C C . HIS A 1 220 ? 9.948 -5.950 -7.909 1.00 85.56 220 HIS A C 1
ATOM 1729 O O . HIS A 1 220 ? 11.017 -5.919 -7.308 1.00 85.56 220 HIS A O 1
ATOM 1735 N N . GLY A 1 221 ? 9.498 -4.873 -8.558 1.00 80.38 221 GLY A N 1
ATOM 1736 C CA . GLY A 1 221 ? 10.233 -3.607 -8.575 1.00 80.38 221 GLY A CA 1
ATOM 1737 C C . GLY A 1 221 ? 10.439 -3.038 -7.167 1.00 80.38 221 GLY A C 1
ATOM 1738 O O . GLY A 1 221 ? 11.554 -2.667 -6.802 1.00 80.38 221 GLY A O 1
ATOM 1739 N N . ALA A 1 222 ? 9.390 -3.041 -6.340 1.00 78.69 222 ALA A N 1
ATOM 1740 C CA . ALA A 1 222 ? 9.476 -2.623 -4.945 1.00 78.69 222 ALA A CA 1
ATOM 1741 C C . ALA A 1 222 ? 10.393 -3.544 -4.125 1.00 78.69 222 ALA A C 1
ATOM 1743 O O . ALA A 1 222 ? 11.231 -3.051 -3.369 1.00 78.69 222 ALA A O 1
ATOM 1744 N N . ALA A 1 223 ? 10.286 -4.863 -4.312 1.00 81.56 223 ALA A N 1
ATOM 1745 C CA . ALA A 1 223 ? 11.154 -5.846 -3.669 1.00 81.56 223 ALA A CA 1
ATOM 1746 C C . ALA A 1 223 ? 12.629 -5.672 -4.058 1.00 81.56 223 ALA A C 1
ATOM 1748 O O . ALA A 1 223 ? 13.491 -5.814 -3.193 1.00 81.56 223 ALA A O 1
ATOM 1749 N N . SER A 1 224 ? 12.918 -5.296 -5.309 1.00 80.50 224 SER A N 1
ATOM 1750 C CA . SER A 1 224 ? 14.275 -4.980 -5.768 1.00 80.50 224 SER A CA 1
ATOM 1751 C C . SER A 1 224 ? 14.871 -3.806 -4.993 1.00 80.50 224 SER A C 1
ATOM 1753 O O . SER A 1 224 ? 15.920 -3.926 -4.360 1.00 80.50 224 SER A O 1
ATOM 1755 N N . ILE A 1 225 ? 14.151 -2.678 -4.967 1.00 75.31 225 ILE A N 1
ATOM 1756 C CA . ILE A 1 225 ? 14.580 -1.464 -4.256 1.00 75.31 225 ILE A CA 1
ATOM 1757 C C . ILE A 1 225 ? 14.743 -1.763 -2.759 1.00 75.31 225 ILE A C 1
ATOM 1759 O O . ILE A 1 225 ? 15.721 -1.355 -2.131 1.00 75.31 225 ILE A O 1
ATOM 1763 N N . GLY A 1 226 ? 13.800 -2.513 -2.191 1.00 74.12 226 GLY A N 1
ATOM 1764 C CA . GLY A 1 226 ? 13.836 -2.949 -0.805 1.00 74.12 226 GLY A CA 1
ATOM 1765 C C . GLY A 1 226 ? 15.052 -3.814 -0.478 1.00 74.12 226 GLY A C 1
ATOM 1766 O O . GLY A 1 226 ? 15.730 -3.556 0.515 1.00 74.12 226 GLY A O 1
ATOM 1767 N N . ALA A 1 227 ? 15.354 -4.813 -1.309 1.00 78.19 227 ALA A N 1
ATOM 1768 C CA . ALA A 1 227 ? 16.528 -5.669 -1.152 1.00 78.19 227 ALA A CA 1
ATOM 1769 C C . ALA A 1 227 ? 17.822 -4.847 -1.197 1.00 78.19 227 ALA A C 1
ATOM 1771 O O . ALA A 1 227 ? 18.642 -4.946 -0.284 1.00 78.19 227 ALA A O 1
ATOM 1772 N N . ARG A 1 228 ? 17.934 -3.927 -2.161 1.00 76.06 228 ARG A N 1
ATOM 1773 C CA . ARG A 1 228 ? 19.072 -3.010 -2.264 1.00 76.06 228 ARG A CA 1
ATOM 1774 C C . ARG A 1 228 ? 19.235 -2.126 -1.028 1.00 76.06 228 ARG A C 1
ATOM 1776 O O . ARG A 1 228 ? 20.342 -1.961 -0.535 1.00 76.06 228 ARG A O 1
ATOM 1783 N N . SER A 1 229 ? 18.136 -1.612 -0.464 1.00 75.25 229 SER A N 1
ATOM 1784 C CA . SER A 1 229 ? 18.179 -0.822 0.781 1.00 75.25 229 SER A CA 1
ATOM 1785 C C . SER A 1 229 ? 18.705 -1.611 1.990 1.00 75.25 229 SER A C 1
ATOM 1787 O O . SER A 1 229 ? 19.126 -1.019 2.982 1.00 75.25 229 SER A O 1
ATOM 1789 N N . ARG A 1 230 ? 18.681 -2.947 1.910 1.00 81.19 230 ARG A N 1
ATOM 1790 C CA . ARG A 1 230 ? 19.223 -3.871 2.913 1.00 81.19 230 ARG A CA 1
ATOM 1791 C C . ARG A 1 230 ? 20.597 -4.435 2.525 1.00 81.19 230 ARG A C 1
ATOM 1793 O O . ARG A 1 230 ? 21.063 -5.345 3.201 1.00 81.19 230 ARG A O 1
ATOM 1800 N N . ASN A 1 231 ? 21.239 -3.894 1.483 1.00 81.69 231 ASN A N 1
ATOM 1801 C CA . ASN A 1 231 ? 22.504 -4.375 0.911 1.00 81.69 231 ASN A CA 1
ATOM 1802 C C . ASN A 1 231 ? 22.450 -5.836 0.416 1.00 81.69 231 ASN A C 1
ATOM 1804 O O . ASN A 1 231 ? 23.441 -6.5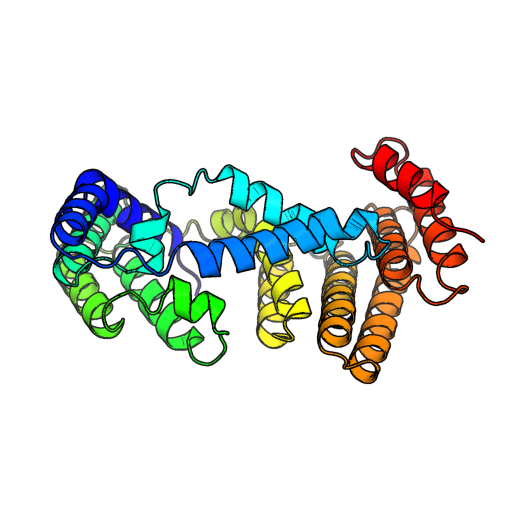56 0.492 1.00 81.69 231 ASN A O 1
ATOM 1808 N N . ASP A 1 232 ? 21.291 -6.286 -0.073 1.00 86.69 232 ASP A N 1
ATOM 1809 C CA . ASP A 1 232 ? 21.124 -7.587 -0.733 1.00 86.69 232 ASP A CA 1
ATOM 1810 C C . ASP A 1 232 ? 21.033 -7.390 -2.254 1.00 86.69 232 ASP A C 1
ATOM 1812 O O . ASP A 1 232 ? 19.949 -7.397 -2.846 1.00 86.69 232 ASP A O 1
ATOM 1816 N N . ASP A 1 233 ? 22.188 -7.163 -2.884 1.00 87.38 233 ASP A N 1
ATOM 1817 C CA . ASP A 1 233 ? 22.283 -6.884 -4.324 1.00 87.38 233 ASP A CA 1
ATOM 1818 C C . ASP A 1 233 ? 21.823 -8.075 -5.171 1.00 87.38 233 ASP A C 1
ATOM 1820 O O . ASP A 1 233 ? 21.150 -7.903 -6.186 1.00 87.38 233 ASP A O 1
ATOM 1824 N N . GLN A 1 234 ? 22.090 -9.302 -4.715 1.00 92.69 234 GLN A N 1
ATOM 1825 C CA . GLN A 1 234 ? 21.686 -10.506 -5.434 1.00 92.69 234 GLN A CA 1
ATOM 1826 C C . GLN A 1 234 ? 20.156 -10.635 -5.488 1.00 92.69 234 GLN A C 1
ATOM 1828 O O . GLN A 1 234 ? 19.589 -10.972 -6.530 1.00 92.69 234 GLN A O 1
ATOM 1833 N N . ALA A 1 235 ? 19.454 -10.376 -4.378 1.00 90.62 235 ALA A N 1
ATOM 1834 C CA . ALA A 1 235 ? 17.996 -10.341 -4.393 1.00 90.62 235 ALA A CA 1
ATOM 1835 C C . ALA A 1 235 ? 17.452 -9.126 -5.148 1.00 90.62 235 ALA A C 1
ATOM 1837 O O . ALA A 1 235 ? 16.391 -9.252 -5.767 1.00 90.62 235 ALA A O 1
ATOM 1838 N N . ALA A 1 236 ? 18.151 -7.989 -5.125 1.00 85.50 236 ALA A N 1
ATOM 1839 C CA . ALA A 1 236 ? 17.771 -6.820 -5.908 1.00 85.50 236 ALA A CA 1
ATOM 1840 C C . ALA A 1 236 ? 17.768 -7.146 -7.408 1.00 85.50 236 ALA A C 1
ATOM 1842 O O . ALA A 1 236 ? 16.726 -7.060 -8.054 1.00 85.50 236 ALA A O 1
ATOM 1843 N N . GLU A 1 237 ? 18.878 -7.654 -7.944 1.00 90.00 237 GLU A N 1
ATOM 1844 C CA . GLU A 1 237 ? 19.006 -8.010 -9.362 1.00 90.00 237 GLU A CA 1
ATOM 1845 C C . GLU A 1 237 ? 17.983 -9.062 -9.808 1.00 90.00 237 GLU A C 1
ATOM 1847 O O . GLU A 1 237 ? 17.337 -8.898 -10.847 1.00 90.00 237 GLU A O 1
ATOM 1852 N N . ARG A 1 238 ? 17.763 -10.112 -9.002 1.00 93.94 238 ARG A N 1
ATOM 1853 C CA . ARG A 1 238 ? 16.738 -11.127 -9.301 1.00 93.94 238 ARG A CA 1
ATOM 1854 C C . ARG A 1 238 ? 15.344 -10.513 -9.412 1.00 93.94 238 ARG A C 1
ATOM 1856 O O . ARG A 1 238 ? 14.617 -10.806 -10.357 1.00 93.94 238 ARG A O 1
ATOM 1863 N N . ASN A 1 239 ? 14.960 -9.669 -8.457 1.00 89.31 239 ASN A N 1
ATOM 1864 C CA . ASN A 1 239 ? 13.647 -9.029 -8.469 1.00 89.31 239 ASN A CA 1
ATOM 1865 C C . ASN A 1 239 ? 13.520 -7.999 -9.601 1.00 89.31 239 ASN A C 1
ATOM 1867 O O . ASN A 1 239 ? 12.466 -7.913 -10.227 1.00 89.31 239 ASN A O 1
ATOM 1871 N N . LEU A 1 240 ? 14.587 -7.260 -9.910 1.00 87.50 240 LEU A N 1
ATOM 1872 C CA . LEU A 1 240 ? 14.627 -6.341 -11.043 1.00 87.50 240 LEU A CA 1
ATOM 1873 C C . LEU A 1 240 ? 14.359 -7.073 -12.364 1.00 87.50 240 LEU A C 1
ATOM 1875 O O . LEU A 1 240 ? 13.518 -6.627 -13.144 1.00 87.50 240 LEU A O 1
ATOM 1879 N N . ALA A 1 241 ? 15.024 -8.208 -12.595 1.00 92.88 241 ALA A N 1
ATOM 1880 C CA . ALA A 1 241 ? 14.846 -9.001 -13.810 1.00 92.88 241 ALA A CA 1
ATOM 1881 C C . ALA A 1 241 ? 13.390 -9.465 -13.986 1.00 92.88 241 ALA A C 1
ATOM 1883 O O . ALA A 1 241 ? 12.803 -9.277 -15.052 1.00 92.88 241 ALA A O 1
ATOM 1884 N N . VAL A 1 242 ? 12.778 -9.986 -12.918 1.00 95.19 242 VAL A N 1
ATOM 1885 C CA . VAL A 1 242 ? 11.375 -10.429 -12.937 1.00 95.19 242 VAL A CA 1
ATOM 1886 C C . VAL A 1 242 ? 10.420 -9.249 -13.159 1.00 95.19 242 VAL A C 1
ATOM 1888 O O . VAL A 1 242 ? 9.464 -9.349 -13.930 1.00 95.19 242 VAL A O 1
ATOM 1891 N N . ALA A 1 243 ? 10.687 -8.094 -12.542 1.00 89.69 243 ALA A N 1
ATOM 1892 C CA . ALA A 1 243 ? 9.883 -6.893 -12.747 1.00 89.69 243 ALA A CA 1
ATOM 1893 C C . ALA A 1 243 ? 9.909 -6.417 -14.209 1.00 89.69 243 ALA A C 1
ATOM 1895 O O . ALA A 1 243 ? 8.861 -6.111 -14.784 1.00 89.69 243 ALA A O 1
ATOM 1896 N N . VAL A 1 244 ? 11.096 -6.393 -14.823 1.00 91.75 244 VAL A N 1
ATOM 1897 C CA . VAL A 1 244 ? 11.276 -6.048 -16.240 1.00 91.75 244 VAL A CA 1
ATOM 1898 C C . VAL A 1 244 ? 10.533 -7.033 -17.139 1.00 91.75 244 VAL A C 1
ATOM 1900 O O . VAL A 1 244 ? 9.841 -6.605 -18.062 1.00 91.75 244 VAL A O 1
ATOM 1903 N N . GLU A 1 245 ? 10.615 -8.336 -16.861 1.00 95.88 245 GLU A N 1
ATOM 1904 C CA . GLU A 1 245 ? 9.900 -9.358 -17.630 1.00 95.88 245 GLU A CA 1
ATOM 1905 C C . GLU A 1 245 ? 8.385 -9.111 -17.628 1.00 95.88 245 GLU A C 1
ATOM 1907 O O . GLU A 1 245 ? 7.752 -9.080 -18.687 1.00 95.88 245 GLU A O 1
ATOM 1912 N N . HIS A 1 246 ? 7.798 -8.874 -16.454 1.00 92.44 246 HIS A N 1
ATOM 1913 C CA . HIS A 1 246 ? 6.369 -8.598 -16.347 1.00 92.44 246 HIS A CA 1
ATOM 1914 C C . HIS A 1 246 ? 5.962 -7.313 -17.069 1.00 92.44 246 HIS A C 1
ATOM 1916 O O . HIS A 1 246 ? 4.949 -7.310 -17.771 1.00 92.44 246 HIS A O 1
ATOM 1922 N N . TYR A 1 247 ? 6.744 -6.238 -16.960 1.00 89.69 247 TYR A N 1
ATOM 1923 C CA . TYR A 1 247 ? 6.446 -5.027 -17.715 1.00 89.69 247 TYR A CA 1
ATOM 1924 C C . TYR A 1 247 ? 6.576 -5.225 -19.227 1.00 89.69 247 TYR A C 1
ATOM 1926 O O . TYR A 1 247 ? 5.739 -4.710 -19.965 1.00 89.69 247 TYR A O 1
ATOM 1934 N N . ASN A 1 248 ? 7.560 -5.994 -19.696 1.00 95.00 248 ASN A N 1
ATOM 1935 C CA . ASN A 1 248 ? 7.718 -6.299 -21.118 1.00 95.00 248 ASN A CA 1
ATOM 1936 C C . ASN A 1 248 ? 6.528 -7.089 -21.672 1.00 95.00 248 ASN A C 1
ATOM 1938 O O . ASN A 1 248 ? 6.071 -6.813 -22.779 1.00 95.00 248 ASN A O 1
ATOM 1942 N N . ARG A 1 249 ? 5.955 -8.010 -20.886 1.00 94.75 249 ARG A N 1
ATOM 1943 C CA . ARG A 1 249 ? 4.693 -8.678 -21.252 1.00 94.75 249 ARG A CA 1
ATOM 1944 C C . ARG A 1 249 ? 3.552 -7.676 -21.436 1.00 94.75 249 ARG A C 1
ATOM 1946 O O . ARG A 1 249 ? 2.730 -7.856 -22.327 1.00 94.75 249 ARG A O 1
ATOM 1953 N N . VAL A 1 250 ? 3.506 -6.620 -20.619 1.00 89.56 250 VAL A N 1
ATOM 1954 C CA . VAL A 1 250 ? 2.471 -5.580 -20.713 1.00 89.56 250 VAL A CA 1
ATOM 1955 C C . VAL A 1 250 ? 2.689 -4.680 -21.926 1.00 89.56 250 VAL A C 1
ATOM 1957 O O . VAL A 1 250 ? 1.749 -4.402 -22.667 1.00 89.56 250 VAL A O 1
ATOM 1960 N N . THR A 1 251 ? 3.919 -4.219 -22.145 1.00 94.19 251 THR A N 1
ATOM 1961 C CA . THR A 1 251 ? 4.238 -3.277 -23.227 1.00 94.19 251 THR A CA 1
ATOM 1962 C C . THR A 1 251 ? 4.189 -3.916 -24.614 1.00 94.19 251 THR A C 1
ATOM 1964 O O . THR A 1 251 ? 3.913 -3.212 -25.589 1.00 94.19 251 THR A O 1
ATOM 1967 N N . ALA A 1 252 ? 4.382 -5.238 -24.696 1.00 95.50 252 ALA A N 1
ATOM 1968 C CA . ALA A 1 252 ? 4.260 -6.029 -25.918 1.00 95.50 252 ALA A CA 1
ATOM 1969 C C . ALA A 1 252 ? 2.825 -6.118 -26.465 1.00 95.50 252 ALA A C 1
ATOM 1971 O O . ALA A 1 252 ? 2.649 -6.479 -27.627 1.00 95.50 252 ALA A O 1
ATOM 1972 N N . VAL A 1 253 ? 1.803 -5.786 -25.667 1.00 93.19 253 VAL A N 1
ATOM 1973 C CA . VAL A 1 253 ? 0.406 -5.748 -26.120 1.00 93.19 253 VAL A CA 1
ATOM 1974 C C . VAL A 1 253 ? 0.074 -4.322 -26.586 1.00 93.19 253 VAL A C 1
ATOM 1976 O O . VAL A 1 253 ? -0.036 -3.422 -25.751 1.00 93.19 253 VAL A O 1
ATOM 1979 N N . PRO A 1 254 ? -0.071 -4.063 -27.899 1.00 93.44 254 PRO A N 1
ATOM 1980 C CA . PRO A 1 254 ? -0.353 -2.723 -28.400 1.00 93.44 254 PRO A CA 1
ATOM 1981 C C . PRO A 1 254 ? -1.818 -2.320 -28.201 1.00 93.44 254 PRO A C 1
ATOM 1983 O O . PRO A 1 254 ? -2.713 -3.162 -28.180 1.00 93.44 254 PRO A O 1
ATOM 1986 N N . ASN A 1 255 ? -2.066 -1.008 -28.142 1.00 88.94 255 ASN A N 1
ATOM 1987 C CA . ASN A 1 255 ? -3.407 -0.404 -28.162 1.00 88.94 255 ASN A CA 1
ATOM 1988 C C . ASN A 1 255 ? -4.308 -0.791 -26.974 1.00 88.94 255 ASN A C 1
ATOM 1990 O O . ASN A 1 255 ? -5.535 -0.775 -27.082 1.00 88.94 255 ASN A O 1
ATOM 1994 N N . VAL A 1 256 ? -3.707 -1.102 -25.824 1.00 85.56 256 VAL A N 1
ATOM 1995 C CA . VAL A 1 256 ? -4.418 -1.356 -24.561 1.00 85.56 256 VAL A CA 1
ATOM 1996 C C . VAL A 1 256 ? -4.076 -0.284 -23.521 1.00 85.56 256 VAL A C 1
ATOM 1998 O O . VAL A 1 256 ? -2.941 0.199 -23.496 1.00 85.56 256 VAL A O 1
ATOM 2001 N N . PRO A 1 257 ? -5.017 0.108 -22.639 1.00 80.00 257 PRO A N 1
ATOM 2002 C CA . PRO A 1 257 ? -4.774 1.149 -21.633 1.00 80.00 257 PRO A CA 1
ATOM 2003 C C . PRO A 1 257 ? -3.571 0.875 -20.719 1.00 80.00 257 PRO A C 1
ATOM 2005 O O . PRO A 1 257 ? -2.871 1.800 -20.308 1.00 80.00 257 PRO A O 1
ATOM 2008 N N . GLU A 1 258 ? -3.318 -0.395 -20.409 1.00 84.19 258 GLU A N 1
ATOM 2009 C CA . GLU A 1 258 ? -2.238 -0.844 -19.535 1.00 84.19 258 GLU A CA 1
ATOM 2010 C C . GLU A 1 258 ? -0.854 -0.704 -20.186 1.00 84.19 258 GLU A C 1
ATOM 2012 O O . GLU A 1 258 ? 0.141 -0.623 -19.469 1.00 84.19 258 GLU A O 1
ATOM 2017 N N . GLN A 1 259 ? -0.770 -0.600 -21.518 1.00 88.94 259 GLN A N 1
ATOM 2018 C CA . GLN A 1 259 ? 0.500 -0.458 -22.235 1.00 88.94 259 GLN A CA 1
ATOM 2019 C C . GLN A 1 259 ? 1.273 0.779 -21.753 1.00 88.94 259 GLN A C 1
ATOM 2021 O O . GLN A 1 259 ? 2.468 0.708 -21.460 1.00 88.94 259 GLN A O 1
ATOM 2026 N N . ALA A 1 260 ? 0.572 1.906 -21.602 1.00 86.31 260 ALA A N 1
ATOM 2027 C CA . ALA A 1 260 ? 1.146 3.138 -21.073 1.00 86.31 260 ALA A CA 1
ATOM 2028 C C . ALA A 1 260 ? 1.630 2.962 -19.624 1.00 86.31 260 ALA A C 1
ATOM 2030 O O . ALA A 1 260 ? 2.716 3.426 -19.277 1.00 86.31 260 ALA A O 1
ATOM 2031 N N . ALA A 1 261 ? 0.869 2.244 -18.791 1.00 82.38 261 ALA A N 1
ATOM 2032 C CA . ALA A 1 261 ? 1.265 1.938 -17.417 1.00 82.38 261 ALA A CA 1
ATOM 2033 C C . ALA A 1 261 ? 2.522 1.052 -17.363 1.00 82.38 261 ALA A C 1
ATOM 2035 O O . ALA A 1 261 ? 3.375 1.269 -16.503 1.00 82.38 261 ALA A O 1
ATOM 2036 N N . GLY A 1 262 ? 2.668 0.112 -18.304 1.00 81.94 262 GLY A N 1
ATOM 2037 C CA . GLY A 1 262 ? 3.865 -0.713 -18.450 1.00 81.94 262 GLY A CA 1
ATOM 2038 C C . GLY A 1 262 ? 5.115 0.112 -18.762 1.00 81.94 262 GLY A C 1
ATOM 2039 O O . GLY A 1 262 ? 6.115 0.006 -18.056 1.00 81.94 262 GLY A O 1
ATOM 2040 N N . TYR A 1 263 ? 5.043 1.005 -19.755 1.00 88.81 263 TYR A N 1
ATOM 2041 C CA . TYR A 1 263 ? 6.164 1.891 -20.097 1.00 88.81 263 TYR A CA 1
ATOM 2042 C C . TYR A 1 263 ? 6.495 2.886 -18.985 1.00 88.81 263 TYR A C 1
ATOM 2044 O O . TYR A 1 263 ? 7.666 3.101 -18.676 1.00 88.81 263 TYR A O 1
ATOM 2052 N N . ARG A 1 264 ? 5.474 3.452 -18.332 1.00 87.94 264 ARG A N 1
ATOM 2053 C CA . ARG A 1 264 ? 5.662 4.306 -17.155 1.00 87.94 264 ARG A CA 1
ATOM 2054 C C . ARG A 1 264 ? 6.407 3.554 -16.052 1.00 87.94 264 ARG A C 1
ATOM 2056 O O . ARG A 1 264 ? 7.366 4.080 -15.500 1.00 87.94 264 ARG A O 1
ATOM 2063 N N . GLY A 1 265 ? 5.976 2.330 -15.748 1.00 80.50 265 GLY A N 1
ATOM 2064 C CA . GLY A 1 265 ? 6.573 1.479 -14.723 1.00 80.50 265 GLY A CA 1
ATOM 2065 C C . GLY A 1 265 ? 8.023 1.090 -15.022 1.00 80.50 265 GLY A C 1
ATOM 2066 O O . GLY A 1 265 ? 8.863 1.208 -14.134 1.00 80.50 265 GLY A O 1
ATOM 2067 N N . LEU A 1 266 ? 8.339 0.717 -16.269 1.00 83.94 266 LEU A N 1
ATOM 2068 C CA . LEU A 1 266 ? 9.721 0.480 -16.716 1.00 83.94 266 LEU A CA 1
ATOM 2069 C C . LEU A 1 266 ? 10.596 1.716 -16.558 1.00 83.94 266 LEU A C 1
ATOM 2071 O O . LEU A 1 266 ? 11.702 1.617 -16.034 1.00 83.94 266 LEU A O 1
ATOM 2075 N N . GLY A 1 267 ? 10.095 2.878 -16.986 1.00 83.88 267 GLY A N 1
ATOM 2076 C CA . GLY A 1 267 ? 10.821 4.136 -16.861 1.00 83.88 267 GLY A CA 1
ATOM 2077 C C . GLY A 1 267 ? 11.208 4.418 -15.413 1.00 83.88 267 GLY A C 1
ATOM 2078 O O . GLY A 1 267 ? 12.373 4.691 -15.131 1.00 83.88 267 GLY A O 1
ATOM 2079 N N . GLU A 1 268 ? 10.261 4.276 -14.482 1.00 81.94 268 GLU A N 1
ATOM 2080 C CA . GLU A 1 268 ? 10.521 4.466 -13.050 1.00 81.94 268 GLU A CA 1
ATOM 2081 C C . GLU A 1 268 ? 11.464 3.408 -12.475 1.00 81.94 268 GLU A C 1
ATOM 2083 O O . GLU A 1 268 ? 12.351 3.732 -11.685 1.00 81.94 268 GLU A O 1
ATOM 2088 N N . LEU A 1 269 ? 11.303 2.151 -12.888 1.00 79.69 269 LEU A N 1
ATOM 2089 C CA . LEU A 1 269 ? 12.142 1.047 -12.442 1.00 79.69 269 LEU A CA 1
ATOM 2090 C C . LEU A 1 269 ? 13.604 1.271 -12.847 1.00 79.69 269 LEU A C 1
ATOM 2092 O O . LEU A 1 269 ? 14.485 1.215 -11.991 1.00 79.69 269 LEU A O 1
ATOM 2096 N N . TYR A 1 270 ? 13.865 1.595 -14.112 1.00 82.38 270 TYR A N 1
ATOM 2097 C CA . TYR A 1 270 ? 15.213 1.910 -14.587 1.00 82.38 270 TYR A CA 1
ATOM 2098 C C . TYR A 1 270 ? 15.752 3.200 -13.970 1.00 82.38 270 TYR A C 1
ATOM 2100 O O . TYR A 1 270 ? 16.901 3.246 -13.538 1.00 82.38 270 TYR A O 1
ATOM 2108 N N . PHE A 1 271 ? 14.913 4.229 -13.827 1.00 78.94 271 PHE A N 1
ATOM 2109 C CA . PHE A 1 271 ? 15.298 5.479 -13.175 1.00 78.94 271 PHE A CA 1
ATOM 2110 C C . PHE A 1 271 ? 15.708 5.281 -11.707 1.00 78.94 271 PHE A C 1
ATOM 2112 O O . PHE A 1 271 ? 16.595 5.985 -11.213 1.00 78.94 271 PHE A O 1
ATOM 2119 N N . ALA A 1 272 ? 15.087 4.329 -11.005 1.00 74.88 272 ALA A N 1
ATOM 2120 C CA . ALA A 1 272 ? 15.447 3.941 -9.645 1.00 74.88 272 ALA A CA 1
ATOM 2121 C C . ALA A 1 272 ? 16.782 3.176 -9.561 1.00 74.88 272 ALA A C 1
ATOM 2123 O O . ALA A 1 272 ? 17.431 3.231 -8.520 1.00 74.88 272 ALA A O 1
ATOM 2124 N N . HIS A 1 273 ? 17.208 2.516 -10.645 1.00 70.69 273 HIS A N 1
ATOM 2125 C CA . HIS A 1 273 ? 18.443 1.718 -10.733 1.00 70.69 273 HIS A CA 1
ATOM 2126 C C . HIS A 1 273 ? 19.544 2.416 -11.552 1.00 70.69 273 HIS A C 1
ATOM 2128 O O . HIS A 1 273 ? 20.466 1.775 -12.052 1.00 70.69 273 HIS A O 1
ATOM 2134 N N . ARG A 1 274 ? 19.463 3.747 -11.651 1.00 66.75 274 ARG A N 1
ATOM 2135 C CA . ARG A 1 274 ? 20.268 4.588 -12.548 1.00 66.75 274 ARG A CA 1
ATOM 2136 C C . ARG A 1 274 ? 21.784 4.624 -12.308 1.00 66.75 274 ARG A C 1
ATOM 2138 O O . ARG A 1 274 ? 22.505 5.281 -13.050 1.00 66.75 274 ARG A O 1
ATOM 2145 N N . ASP A 1 275 ? 22.274 3.943 -11.277 1.00 66.94 275 ASP A N 1
ATOM 2146 C CA . ASP A 1 275 ? 23.704 3.905 -10.946 1.00 66.94 275 ASP A CA 1
ATOM 2147 C C . ASP A 1 275 ? 24.532 3.165 -12.019 1.00 66.94 275 ASP A C 1
ATOM 2149 O O . ASP A 1 275 ? 25.751 3.323 -12.087 1.00 66.94 275 ASP A O 1
ATOM 2153 N N . HIS A 1 276 ? 23.875 2.425 -12.922 1.00 56.44 276 HIS A N 1
ATOM 2154 C CA . HIS A 1 276 ? 24.476 1.862 -14.131 1.00 56.44 276 HIS A CA 1
ATOM 2155 C C . HIS A 1 276 ? 24.123 2.710 -15.362 1.00 56.44 276 HIS A C 1
ATOM 2157 O O . HIS A 1 276 ? 22.952 2.923 -15.653 1.00 56.44 276 HIS A O 1
ATOM 2163 N N . LYS A 1 277 ? 25.111 3.149 -16.157 1.00 49.72 277 LYS A N 1
ATOM 2164 C CA . LYS A 1 277 ? 24.868 3.970 -17.369 1.00 49.72 277 LYS A CA 1
ATOM 2165 C C . LYS A 1 277 ? 23.840 3.359 -18.337 1.00 49.72 277 LYS A C 1
ATOM 2167 O O . LYS A 1 277 ? 23.020 4.095 -18.877 1.00 49.72 277 LYS A O 1
ATOM 2172 N N . ALA A 1 278 ? 23.831 2.031 -18.477 1.00 56.47 278 ALA A N 1
ATOM 2173 C CA . ALA A 1 278 ? 22.859 1.249 -19.254 1.00 56.47 278 ALA A CA 1
ATOM 2174 C C . ALA A 1 278 ? 21.462 1.157 -18.600 1.00 56.47 278 ALA A C 1
ATOM 2176 O O . ALA A 1 278 ? 20.772 0.157 -18.718 1.00 56.47 278 ALA A O 1
ATOM 2177 N N . THR A 1 279 ? 21.067 2.152 -17.811 1.00 70.25 279 THR A N 1
ATOM 2178 C CA . THR A 1 279 ? 19.686 2.292 -17.325 1.00 70.25 279 THR A CA 1
ATOM 2179 C C . THR A 1 279 ? 19.146 3.703 -17.556 1.00 70.25 279 THR A C 1
ATOM 2181 O O . THR A 1 279 ? 17.941 3.932 -17.469 1.00 70.25 279 THR A O 1
ATOM 2184 N N . HIS A 1 280 ? 20.004 4.671 -17.912 1.00 83.75 280 HIS A N 1
ATOM 2185 C CA . HIS A 1 280 ? 19.574 6.028 -18.248 1.00 83.75 280 HIS A CA 1
ATOM 2186 C C . HIS A 1 280 ? 18.852 6.084 -19.600 1.00 83.75 280 HIS A C 1
ATOM 2188 O O . HIS A 1 280 ? 17.805 6.728 -19.716 1.00 83.75 280 HIS A O 1
ATOM 2194 N N . CYS A 1 281 ? 19.410 5.424 -20.618 1.00 90.00 281 CYS A N 1
ATOM 2195 C CA . CYS A 1 281 ? 18.836 5.345 -21.962 1.00 90.00 281 CYS A CA 1
ATOM 2196 C C . CYS A 1 281 ? 17.488 4.631 -21.951 1.00 90.00 281 CYS A C 1
ATOM 2198 O O . CYS A 1 281 ? 16.517 5.123 -22.519 1.00 90.00 281 CYS A O 1
ATOM 2200 N N . GLU A 1 282 ? 17.419 3.517 -21.239 1.00 90.94 282 GLU A N 1
ATOM 2201 C CA . GLU A 1 282 ? 16.260 2.655 -21.075 1.00 90.94 282 GLU A CA 1
ATOM 2202 C C . GLU A 1 282 ? 15.148 3.386 -20.323 1.00 90.94 282 GLU A C 1
ATOM 2204 O O . GLU A 1 282 ? 14.005 3.409 -20.783 1.00 90.94 282 GLU A O 1
ATOM 2209 N N . ALA A 1 283 ? 15.482 4.066 -19.217 1.00 88.88 283 ALA A N 1
ATOM 2210 C CA . ALA A 1 283 ? 14.534 4.907 -18.491 1.00 88.88 283 ALA A CA 1
ATOM 2211 C C . ALA A 1 283 ? 13.964 6.010 -19.392 1.00 88.88 283 ALA A C 1
ATOM 2213 O O . ALA A 1 283 ? 12.748 6.205 -19.454 1.00 88.88 283 ALA A O 1
ATOM 2214 N N . LYS A 1 284 ? 14.831 6.717 -20.131 1.00 92.69 284 LYS A N 1
ATOM 2215 C CA . LYS A 1 284 ? 14.413 7.808 -21.018 1.00 92.69 284 LYS A CA 1
ATOM 2216 C C . LYS A 1 284 ? 13.536 7.299 -22.162 1.00 92.69 284 LYS A C 1
ATOM 2218 O O . LYS A 1 284 ? 12.494 7.898 -22.418 1.00 92.69 284 LYS A O 1
ATOM 2223 N N . ALA A 1 285 ? 13.909 6.194 -22.804 1.00 94.69 285 ALA A N 1
ATOM 2224 C CA . ALA A 1 285 ? 13.140 5.577 -23.883 1.00 94.69 285 ALA A CA 1
ATOM 2225 C C . ALA A 1 285 ? 11.756 5.111 -23.404 1.00 94.69 285 ALA A C 1
ATOM 2227 O O . ALA A 1 285 ? 10.746 5.391 -24.053 1.00 94.69 285 ALA A O 1
ATOM 2228 N N . ALA A 1 286 ? 11.683 4.469 -22.235 1.00 93.25 286 ALA A N 1
ATOM 2229 C CA . ALA A 1 286 ? 10.419 4.040 -21.648 1.00 93.25 286 ALA A CA 1
ATOM 2230 C C . ALA A 1 286 ? 9.513 5.235 -21.298 1.00 93.25 286 ALA A C 1
ATOM 2232 O O . ALA A 1 286 ? 8.328 5.236 -21.638 1.00 93.25 286 ALA A O 1
ATOM 2233 N N . PHE A 1 287 ? 10.064 6.299 -20.702 1.00 93.12 287 PHE A N 1
ATOM 2234 C CA . PHE A 1 287 ? 9.305 7.520 -20.423 1.00 93.12 287 PHE A CA 1
ATOM 2235 C C . PHE A 1 287 ? 8.832 8.242 -21.688 1.00 93.12 287 PHE A C 1
ATOM 2237 O O . PHE A 1 287 ? 7.697 8.719 -21.713 1.00 93.12 287 PHE A O 1
ATOM 2244 N N . MET A 1 288 ? 9.648 8.295 -22.746 1.00 96.56 288 MET A N 1
ATOM 2245 C CA . MET A 1 288 ? 9.220 8.830 -24.045 1.00 96.56 288 MET A CA 1
ATOM 2246 C C . MET A 1 288 ? 8.010 8.066 -24.567 1.00 96.56 288 MET A C 1
ATOM 2248 O O . MET A 1 288 ? 6.992 8.676 -24.887 1.00 96.56 288 MET A O 1
ATOM 2252 N N . ARG A 1 289 ? 8.076 6.731 -24.555 1.00 97.19 289 ARG A N 1
ATOM 2253 C CA . ARG A 1 289 ? 6.979 5.897 -25.041 1.00 97.19 289 ARG A CA 1
ATOM 2254 C C . ARG A 1 289 ? 5.704 6.051 -24.209 1.00 97.19 289 ARG A C 1
ATOM 2256 O O . ARG A 1 289 ? 4.609 6.080 -24.764 1.00 97.19 289 ARG A O 1
ATOM 2263 N N . TYR A 1 290 ? 5.830 6.213 -22.892 1.00 92.44 290 TYR A N 1
ATOM 2264 C CA . TYR A 1 290 ? 4.701 6.564 -22.026 1.00 92.44 290 TYR A CA 1
ATOM 2265 C C . TYR A 1 290 ? 4.060 7.902 -22.424 1.00 92.44 290 TYR A C 1
ATOM 2267 O O . TYR A 1 290 ? 2.842 7.973 -22.578 1.00 92.44 290 TYR A O 1
ATOM 2275 N N . LEU A 1 291 ? 4.865 8.949 -22.622 1.00 94.62 291 LEU A N 1
ATOM 2276 C CA . LEU A 1 291 ? 4.378 10.283 -22.982 1.00 94.62 291 LEU A CA 1
ATOM 2277 C C . LEU A 1 291 ? 3.785 10.345 -24.395 1.00 94.62 291 LEU A C 1
ATOM 2279 O O . LEU A 1 291 ? 2.894 11.155 -24.628 1.00 94.62 291 LEU A O 1
ATOM 2283 N N . GLU A 1 292 ? 4.237 9.500 -25.322 1.00 96.38 292 GLU A N 1
ATOM 2284 C CA . GLU A 1 292 ? 3.603 9.331 -26.636 1.00 96.38 292 GLU A CA 1
ATOM 2285 C C . GLU A 1 292 ? 2.196 8.738 -26.511 1.00 96.38 292 GLU A C 1
ATOM 2287 O O . GLU A 1 292 ? 1.263 9.205 -27.161 1.00 96.38 292 GLU A O 1
ATOM 2292 N N . LEU A 1 293 ? 2.029 7.728 -25.650 1.00 91.88 293 LEU A N 1
ATOM 2293 C CA . LEU A 1 293 ? 0.740 7.075 -25.418 1.00 91.88 293 LEU A CA 1
ATOM 2294 C C . LEU A 1 293 ? -0.215 7.942 -24.581 1.00 91.88 293 LEU A C 1
ATOM 2296 O O . LEU A 1 293 ? -1.430 7.868 -24.761 1.00 91.88 293 LEU A O 1
ATOM 2300 N N . GLN A 1 294 ? 0.312 8.742 -23.649 1.00 91.88 294 GLN A N 1
ATOM 2301 C CA . GLN A 1 294 ? -0.471 9.589 -22.742 1.00 91.88 294 GLN A CA 1
ATOM 2302 C C . GLN A 1 294 ? 0.136 10.997 -22.574 1.00 91.88 294 GLN A C 1
ATOM 2304 O O . GLN A 1 294 ? 0.572 11.373 -21.481 1.00 91.88 294 GLN A O 1
ATOM 2309 N N . PRO A 1 295 ? 0.109 11.840 -23.622 1.00 93.31 295 PRO A N 1
ATOM 2310 C CA . PRO A 1 295 ? 0.753 13.159 -23.596 1.00 93.31 295 PRO A CA 1
ATOM 2311 C C . PRO A 1 295 ? 0.120 14.142 -22.602 1.00 93.31 295 PRO A C 1
ATOM 2313 O O . PRO A 1 295 ? 0.787 15.078 -22.157 1.00 93.31 295 PRO A O 1
ATOM 2316 N N . ALA A 1 296 ? -1.150 13.923 -22.249 1.00 90.94 296 ALA A N 1
ATOM 2317 C CA . ALA A 1 296 ? -1.929 14.731 -21.310 1.00 90.94 296 ALA A CA 1
ATOM 2318 C C . ALA A 1 296 ? -2.055 14.095 -19.909 1.00 90.94 296 ALA A C 1
ATOM 2320 O O . ALA A 1 296 ? -2.917 14.498 -19.125 1.00 90.94 296 ALA A O 1
ATOM 2321 N N . ALA A 1 297 ? -1.240 13.083 -19.582 1.00 80.19 297 ALA A N 1
ATOM 2322 C CA . ALA A 1 297 ? -1.245 12.494 -18.246 1.00 80.19 297 ALA A CA 1
ATOM 2323 C C . ALA A 1 297 ? -0.939 13.550 -17.170 1.00 80.19 297 ALA A C 1
ATOM 2325 O O . ALA A 1 297 ? -0.100 14.431 -17.359 1.00 80.19 297 ALA A O 1
ATOM 2326 N N . LYS A 1 298 ? -1.589 13.442 -16.004 1.00 83.75 298 LYS A N 1
ATOM 2327 C CA . LYS A 1 298 ? -1.424 14.408 -14.900 1.00 83.75 298 LYS A CA 1
ATOM 2328 C C . LYS A 1 298 ? 0.022 14.520 -14.408 1.00 83.75 298 LYS A C 1
ATOM 2330 O O . LYS A 1 298 ? 0.418 15.567 -13.913 1.00 83.75 298 LYS A O 1
ATOM 2335 N N . ASP A 1 299 ? 0.802 13.452 -14.540 1.00 79.69 299 ASP A N 1
ATOM 2336 C CA . ASP A 1 299 ? 2.207 13.390 -14.144 1.00 79.69 299 ASP A CA 1
ATOM 2337 C C . ASP A 1 299 ? 3.186 13.657 -15.300 1.00 79.69 299 ASP A C 1
ATOM 2339 O O . ASP A 1 299 ? 4.397 13.637 -15.082 1.00 79.69 299 ASP A O 1
ATOM 2343 N N . ALA A 1 300 ? 2.704 13.969 -16.510 1.00 80.44 300 ALA A N 1
ATOM 2344 C CA . ALA A 1 300 ? 3.546 14.149 -17.692 1.00 80.44 300 ALA A CA 1
ATOM 2345 C C . ALA A 1 300 ? 4.646 15.206 -17.492 1.00 80.44 300 ALA A C 1
ATOM 2347 O O . ALA A 1 300 ? 5.786 15.001 -17.905 1.00 80.44 300 ALA A O 1
ATOM 2348 N N . ALA A 1 301 ? 4.335 16.319 -16.819 1.00 84.69 301 ALA A N 1
ATOM 2349 C CA . ALA A 1 301 ? 5.316 17.360 -16.511 1.00 84.69 301 ALA A CA 1
ATOM 2350 C C . ALA A 1 301 ? 6.442 16.848 -15.595 1.00 84.69 301 ALA A C 1
ATOM 2352 O O . ALA A 1 301 ? 7.614 17.132 -15.842 1.00 84.69 301 ALA A O 1
ATOM 2353 N N . ALA A 1 302 ? 6.103 16.042 -14.583 1.00 82.00 302 ALA A N 1
ATOM 2354 C CA . ALA A 1 302 ? 7.078 15.447 -13.673 1.00 82.00 302 ALA A CA 1
ATOM 2355 C C . ALA A 1 302 ? 7.962 14.412 -14.388 1.00 82.00 302 ALA A C 1
ATOM 2357 O O . ALA A 1 302 ? 9.175 14.389 -14.180 1.00 82.00 302 ALA A O 1
ATOM 2358 N N . ILE A 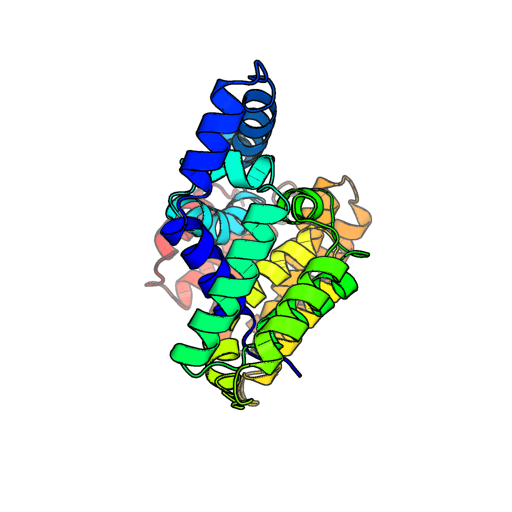1 303 ? 7.378 13.604 -15.279 1.00 80.31 303 ILE A N 1
ATOM 2359 C CA . ILE A 1 303 ? 8.131 12.649 -16.101 1.00 80.31 303 ILE A CA 1
ATOM 2360 C C . ILE A 1 303 ? 9.101 13.376 -17.042 1.00 80.31 303 ILE A C 1
ATOM 2362 O O . ILE A 1 303 ? 10.280 13.025 -17.092 1.00 80.31 303 ILE A O 1
ATOM 2366 N N . ARG A 1 304 ? 8.659 14.446 -17.720 1.00 88.19 304 ARG A N 1
ATOM 2367 C CA . ARG A 1 304 ? 9.540 15.277 -18.562 1.00 88.19 304 ARG A CA 1
ATOM 2368 C C . ARG A 1 304 ? 10.689 15.881 -17.759 1.00 88.19 304 ARG A C 1
ATOM 2370 O O . ARG A 1 304 ? 11.827 15.828 -18.212 1.00 88.19 304 ARG A O 1
ATOM 2377 N N . ALA A 1 305 ? 10.408 16.405 -16.565 1.00 86.12 305 ALA A N 1
ATOM 2378 C CA . ALA A 1 305 ? 11.436 16.937 -15.675 1.00 86.12 305 ALA A CA 1
ATOM 2379 C C . ALA A 1 305 ? 12.437 15.858 -15.231 1.00 86.12 305 ALA A C 1
ATOM 2381 O O . ALA A 1 305 ? 13.632 16.122 -15.176 1.00 86.12 305 ALA A O 1
ATOM 2382 N N . ARG A 1 306 ? 11.996 14.620 -14.972 1.00 82.81 306 ARG A N 1
ATOM 2383 C CA . ARG A 1 306 ? 12.927 13.512 -14.698 1.00 82.81 306 ARG A CA 1
ATOM 2384 C C . ARG A 1 306 ? 13.817 13.203 -15.887 1.00 82.81 306 ARG A C 1
ATOM 2386 O O . ARG A 1 306 ? 15.021 13.040 -15.714 1.00 82.81 306 ARG A O 1
ATOM 2393 N N . MET A 1 307 ? 13.261 13.154 -17.091 1.00 86.88 307 MET A N 1
ATOM 2394 C CA . MET A 1 307 ? 14.033 12.839 -18.293 1.00 86.88 307 MET A CA 1
ATOM 2395 C C . MET A 1 307 ? 15.183 13.815 -18.576 1.00 86.88 307 MET A C 1
ATOM 2397 O O . MET A 1 307 ? 16.157 13.405 -19.203 1.00 86.88 307 MET A O 1
ATOM 2401 N N . THR A 1 308 ? 15.121 15.073 -18.121 1.00 89.75 308 THR A N 1
ATOM 2402 C CA . THR A 1 308 ? 16.236 16.029 -18.287 1.00 89.75 308 THR A CA 1
ATOM 2403 C C . THR A 1 308 ? 17.434 15.693 -17.396 1.00 89.75 308 THR A C 1
ATOM 2405 O O . THR A 1 308 ? 18.557 16.087 -17.700 1.00 89.75 308 THR A O 1
ATOM 2408 N N . THR A 1 309 ? 17.217 14.932 -16.318 1.00 86.00 309 THR A N 1
ATOM 2409 C CA . THR A 1 309 ? 18.280 14.478 -15.405 1.00 86.00 309 THR A CA 1
ATOM 2410 C C . THR A 1 309 ? 19.021 13.247 -15.940 1.00 86.00 309 THR A C 1
ATOM 2412 O O . THR A 1 309 ? 20.139 12.963 -15.509 1.00 86.00 309 THR A O 1
ATOM 2415 N N . LEU A 1 310 ? 18.422 12.529 -16.897 1.00 85.06 310 LEU A N 1
ATOM 2416 C CA . LEU A 1 310 ? 18.983 11.328 -17.509 1.00 85.06 310 LEU A CA 1
ATOM 2417 C C . LEU A 1 310 ? 19.965 11.686 -18.630 1.00 85.06 310 LEU A C 1
ATOM 2419 O O . LEU A 1 310 ? 19.614 12.353 -19.606 1.00 85.06 310 LEU A O 1
ATOM 2423 N N . ARG A 1 311 ? 21.201 11.199 -18.495 1.00 83.88 311 ARG A N 1
ATOM 2424 C CA . ARG A 1 311 ? 22.264 11.323 -19.505 1.00 83.88 311 ARG A CA 1
ATOM 2425 C C . ARG A 1 311 ? 22.396 10.013 -20.270 1.00 83.88 311 ARG A C 1
ATOM 2427 O O . ARG A 1 311 ? 22.730 9.010 -19.645 1.00 83.88 311 ARG A O 1
ATOM 2434 N N . CYS A 1 312 ? 22.116 10.062 -21.566 1.00 78.06 312 CYS A N 1
ATOM 2435 C CA . CYS A 1 312 ? 22.207 8.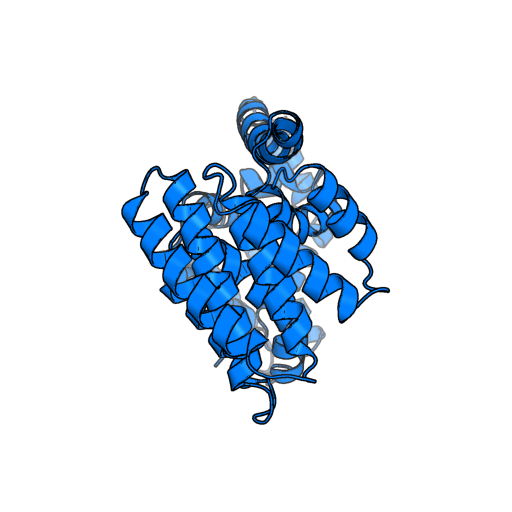951 -22.508 1.00 78.06 312 CYS A CA 1
ATOM 2436 C C . CYS A 1 312 ? 23.475 9.100 -23.340 1.00 78.06 312 CYS A C 1
ATOM 2438 O O . CYS A 1 312 ? 23.705 10.246 -23.791 1.00 78.06 312 CYS A O 1
#

Sequence (312 aa):
MFRPSLAGILAHEVAHITHRHQIRKRREFQNQQTAINIAAFVGTLALAAAAVDQSSRGNYGTAQAISSVGQPLLALGLNLTYSAMVSGYSRDMEREADQEAVRTMASAGYSPRDLAEMFRHMLAESPDRGRFETFFWGSHPRTAERIETVEQEATKYPVKDTTAKAVFERNTARVRLANAAWDGYFGRWRLAVSQVDRVMAIVPAPRRALLEAVWQAHLHGAASIGARSRNDDQAAERNLAVAVEHYNRVTAVPNVPEQAAGYRGLGELYFAHRDHKATHCEAKAAFMRYLELQPAAKDAAAIRARMTTLRC

Secondary structure (DSSP, 8-state):
----HHHHHHHHHHHHHHTTHHHHHHHHHHTS----SHHHHHHHHHHHHHHHHGGGGT--SHHHHHHHHHHHHHHT-TTTTHHHHHH---HHHHHHHHHHHHHHHHHTT--THHHHHHHHHHHHHGGG--HHHHHHHTTSS-HHHHHHHHHHHHTTS-------HHHHHHHHHHHHHHHHHHHHHTT-HHHHHHHHHHHHTTS-HHHHHHHHHHHHHHHHHHHHHHHHHTT-HHHHHHHHHHHHHHHHHHHTSTT-HHHHHHHHHHHHHHHHTTTSGGGHHHHHHHHHHHHHH-TT-TTHHHHHHHHHH---

pLDDT: mean 70.69, std 20.92, range [26.31, 97.19]

Radius of gyration: 22.72 Å; chains: 1; bounding box: 54×32×65 Å

Foldseek 3Di:
DDDPLVLLVVLLVVLCVVVVLLVVVVVVVVVDPDPPDPVVVVVVVVVVVVVVVCVVVQQCLSVPLCVVPVVVVVVVVCPSVPVCQQQPGDQVSSLSSLLSSLVVCQVVQHQLLSNLVVLVVCVVCVVLDDPVVCRRPVNHPDSVVSSVSSVVSSVVHDGGRPPPVLVVLVVCLVVLLSVLLVCLLQVVPVSSVVSLVSNLVNDDDVCSLLVSLLSLLSSLLSNLLSCVVVVNNVSNVVSLVSSLVSLCVNCVDPPDPCNLSSLQSLLSSLSSVPPDLVSLVRNLVSLVVSCVVPVPDPCNVVSVVSNVVRDD